Protein AF-A0AAV3YYY8-F1 (afdb_monomer_lite)

Foldseek 3Di:
DVVVVVVVVVVVVVVVVVVVVVVVVVVVVVVVVVVVVVVVVVVVVVVVVVVVVVVVVVVVVVVVVPDDQPCVNVPPDDDDDDDDDDDDDDDDDDDDDPPPPPPDDPVVVVVVVVVVVVVVVLVVVLVVLLVVLVVQLVVLVVQLVVLVVVLVVLVVVLVVCVVVVHDPVVSVVSVVSNVVSVVSNVVSVVSNVVSVVVNVVSVPPDDD

Radius of gyration: 37.76 Å; chains: 1; bounding box: 117×21×102 Å

Secondary structure (DSSP, 8-state):
-HHHHHHHHHHHHHHHHHHHHHHHHHHHHHHHHHHHHHHHHHHHHHHHHHHHHHHHHHHHHHHHHTSPPPTTTTT------------------------------HHHHHHHHHHHHHHHHHHHHHHHHHHHHHHHHHHHHHHHHHHHHHHHHHHHHHHHHHHTT--HHHHHHHHHHHHHHHHHHHHHHHHHHHHHHHHHHHHH----

Organism: NCBI:txid259542

InterPro domains:
  IPR027640 Kinesin-like protein [PTHR47969] (1-205)
  IPR056532 KIF21A/B, second helical domain [PF23203] (103-206)

Sequence (208 aa):
MKQVKEEMDKNKQGEARRNREMAQLRKEQLKRENVIKALERQTVQKDAVLKRKQEEVEALRKKHMSKPMSAKAAGRVGKYDRPVTIPIAPVSSGGPRKRRKSEFSPKIAKQKWDSIEKNISSQITKKQTITMLERDMNVWLKQREKCTKELQKYERREKEAMNSNQPIEAIQRLRATVADLALKVEHAQENINECQSNIMQVEESKVG

Structure (mmCIF, N/CA/C/O backbone):
data_AF-A0AAV3YYY8-F1
#
_entry.id   AF-A0AAV3YYY8-F1
#
loop_
_atom_site.group_PDB
_atom_site.id
_atom_site.type_symbol
_atom_site.label_atom_id
_atom_site.label_alt_id
_atom_site.label_comp_id
_atom_site.label_asym_id
_atom_site.label_entity_id
_atom_site.label_seq_id
_atom_site.pdbx_PDB_ins_code
_atom_site.Cartn_x
_atom_site.Cartn_y
_atom_site.Cartn_z
_atom_site.occupancy
_atom_site.B_iso_or_equiv
_atom_site.auth_seq_id
_atom_site.auth_comp_id
_atom_site.auth_asym_id
_atom_site.auth_atom_id
_atom_site.pdbx_PDB_model_num
ATOM 1 N N . MET A 1 1 ? -50.957 -13.726 21.161 1.00 56.91 1 MET A N 1
ATOM 2 C CA . MET A 1 1 ? -51.147 -12.933 19.919 1.00 56.91 1 MET A CA 1
ATOM 3 C C . MET A 1 1 ? -50.161 -11.766 19.784 1.00 56.91 1 MET A C 1
ATOM 5 O O . MET A 1 1 ? -49.517 -11.690 18.749 1.00 56.91 1 MET A O 1
ATOM 9 N N . LYS A 1 2 ? -49.985 -10.880 20.785 1.00 67.44 2 LYS A N 1
ATOM 10 C CA . LYS A 1 2 ? -49.034 -9.741 20.696 1.00 67.44 2 LYS A CA 1
ATOM 11 C C . LYS A 1 2 ? -47.556 -10.156 20.569 1.00 67.44 2 LYS A C 1
ATOM 13 O O . LYS A 1 2 ? -46.877 -9.639 19.696 1.00 67.44 2 LYS A O 1
ATOM 18 N N . GLN A 1 3 ? -47.107 -11.147 21.342 1.00 67.81 3 GLN A N 1
ATOM 19 C CA . GLN A 1 3 ? -45.720 -11.646 21.292 1.00 67.81 3 GLN A CA 1
ATOM 20 C C . GLN A 1 3 ? -45.341 -12.263 19.936 1.00 67.81 3 GLN A C 1
ATOM 22 O O . GLN A 1 3 ? -44.258 -12.015 19.431 1.00 67.81 3 GLN A O 1
ATOM 27 N N . VAL A 1 4 ? -46.259 -12.997 19.296 1.00 75.44 4 VAL A N 1
ATOM 28 C CA . VAL A 1 4 ? -46.034 -13.580 17.958 1.00 75.44 4 VAL A CA 1
ATOM 29 C C . VAL A 1 4 ? -45.877 -12.487 16.898 1.00 75.44 4 VAL A C 1
ATOM 31 O O . VAL A 1 4 ? -45.065 -12.612 15.989 1.00 75.44 4 VAL A O 1
ATOM 34 N N . LYS A 1 5 ? -46.633 -11.391 17.025 1.00 77.56 5 LYS A N 1
ATOM 35 C CA . LYS A 1 5 ? -46.551 -10.253 16.10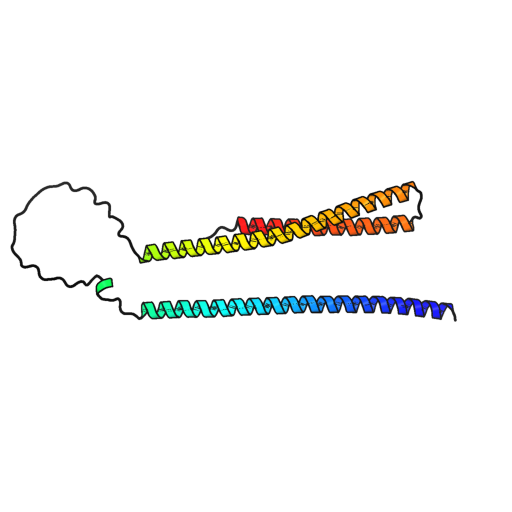3 1.00 77.56 5 LYS A CA 1
ATOM 36 C C . LYS A 1 5 ? -45.238 -9.481 16.270 1.00 77.56 5 LYS A C 1
ATOM 38 O O . LYS A 1 5 ? -44.620 -9.119 15.278 1.00 77.56 5 LYS A O 1
ATOM 43 N N . GLU A 1 6 ? -44.789 -9.312 17.509 1.00 78.56 6 GLU A N 1
ATOM 44 C CA . GLU A 1 6 ? -43.525 -8.650 17.843 1.00 78.56 6 GLU A CA 1
ATOM 45 C C . GLU A 1 6 ? -42.298 -9.471 17.404 1.00 78.56 6 GLU A C 1
ATOM 47 O O . GLU A 1 6 ? -41.368 -8.923 16.815 1.00 78.56 6 GLU A O 1
ATOM 52 N N . GLU A 1 7 ? -42.330 -10.795 17.585 1.00 77.06 7 GLU A N 1
ATOM 53 C CA . GLU A 1 7 ? -41.337 -11.733 17.038 1.00 77.06 7 GLU A CA 1
ATOM 54 C C . GLU A 1 7 ? -41.278 -11.663 15.503 1.00 77.06 7 GLU A C 1
ATOM 56 O O . GLU A 1 7 ? -40.196 -11.569 14.919 1.00 77.06 7 GLU A O 1
ATOM 61 N N . MET A 1 8 ? -42.436 -11.635 14.835 1.00 78.06 8 MET A N 1
ATOM 62 C CA . MET A 1 8 ? -42.517 -11.557 13.374 1.00 78.06 8 MET A CA 1
ATOM 63 C C . MET A 1 8 ? -41.952 -10.235 12.830 1.00 78.06 8 MET A C 1
ATOM 65 O O . MET A 1 8 ? -41.210 -10.243 11.848 1.00 78.06 8 MET A O 1
ATOM 69 N N . ASP A 1 9 ? -42.241 -9.106 13.483 1.00 79.94 9 ASP A N 1
ATOM 70 C CA . ASP A 1 9 ? -41.717 -7.790 13.095 1.00 79.94 9 ASP A CA 1
ATOM 71 C C . ASP A 1 9 ? -40.200 -7.679 13.326 1.00 79.94 9 ASP A C 1
ATOM 73 O O . ASP A 1 9 ? -39.479 -7.103 12.501 1.00 79.94 9 ASP A O 1
ATOM 77 N N . LYS A 1 10 ? -39.685 -8.296 14.396 1.00 82.69 10 LYS A N 1
ATOM 78 C CA . LYS A 1 10 ? -38.246 -8.367 14.691 1.00 82.69 10 LYS A CA 1
ATOM 79 C C . LYS A 1 10 ? -37.506 -9.228 13.664 1.00 82.69 10 LYS A C 1
ATOM 81 O O . LYS A 1 10 ? -36.445 -8.830 13.175 1.00 82.69 10 LYS A O 1
ATOM 86 N N . ASN A 1 11 ? -38.099 -10.353 13.261 1.00 80.81 11 ASN A N 1
ATOM 87 C CA . ASN A 1 11 ? -37.549 -11.209 12.212 1.00 80.81 11 ASN A CA 1
ATOM 88 C C . ASN A 1 11 ? -37.567 -10.500 10.845 1.00 80.81 11 ASN A C 1
ATOM 90 O O . ASN A 1 11 ? -36.564 -10.492 10.131 1.00 80.81 11 ASN A O 1
ATOM 94 N N . LYS A 1 12 ? -38.655 -9.782 10.534 1.00 88.62 12 LYS A N 1
ATOM 95 C CA . LYS A 1 12 ? -38.798 -8.970 9.316 1.00 88.62 12 LYS A CA 1
ATOM 96 C C . LYS A 1 12 ? -37.780 -7.825 9.244 1.00 88.62 12 LYS A C 1
ATOM 98 O O . LYS A 1 12 ? -37.226 -7.559 8.178 1.00 88.62 12 LYS A O 1
ATOM 103 N N . GLN A 1 13 ? -37.481 -7.160 10.364 1.00 81.94 13 GLN A N 1
ATOM 104 C CA . GLN A 1 13 ? -36.391 -6.177 10.431 1.00 81.94 13 GLN A CA 1
ATOM 105 C C . GLN A 1 13 ? -35.012 -6.819 10.226 1.00 81.94 13 GLN A C 1
ATOM 107 O O . GLN A 1 13 ? -34.169 -6.239 9.534 1.00 81.94 13 GLN A O 1
ATOM 112 N N . GLY A 1 14 ? -34.783 -8.010 10.787 1.00 84.25 14 GLY A N 1
ATOM 113 C CA . GLY A 1 14 ? -33.552 -8.777 10.589 1.00 84.25 14 GLY A CA 1
ATOM 114 C C . GLY A 1 14 ? -33.327 -9.154 9.124 1.00 84.25 14 GLY A C 1
ATOM 115 O O . GLY A 1 14 ? -32.252 -8.903 8.576 1.00 84.25 14 GLY A O 1
ATOM 116 N N . GLU A 1 15 ? -34.356 -9.674 8.456 1.00 82.44 15 GLU A N 1
ATOM 117 C CA . GLU A 1 15 ? -34.323 -9.982 7.022 1.00 82.44 15 GLU A CA 1
ATOM 118 C C . GLU A 1 15 ? -34.117 -8.733 6.163 1.00 82.44 15 GLU A C 1
ATOM 120 O O . GLU A 1 15 ? -33.285 -8.737 5.256 1.00 82.44 15 GLU A O 1
ATOM 125 N N . ALA A 1 16 ? -34.794 -7.625 6.479 1.00 83.56 16 ALA A N 1
ATOM 126 C CA . ALA A 1 16 ? -34.602 -6.364 5.767 1.00 83.56 16 ALA A CA 1
ATOM 127 C C . ALA A 1 16 ? -33.161 -5.841 5.890 1.00 83.56 16 ALA A C 1
ATOM 129 O O . ALA A 1 16 ? -32.617 -5.291 4.930 1.00 83.56 16 ALA A O 1
ATOM 130 N N . ARG A 1 17 ? -32.517 -6.025 7.050 1.00 85.06 17 ARG A N 1
ATOM 131 C CA . ARG A 1 17 ? -31.114 -5.645 7.262 1.00 85.06 17 ARG A CA 1
ATOM 132 C C . ARG A 1 17 ? -30.166 -6.511 6.430 1.00 85.06 17 ARG A C 1
ATOM 134 O O . ARG A 1 17 ? -29.336 -5.952 5.716 1.00 85.06 17 ARG A O 1
ATOM 141 N N . ARG A 1 18 ? -30.356 -7.836 6.439 1.00 86.50 18 ARG A N 1
ATOM 142 C CA . ARG A 1 18 ? -29.584 -8.778 5.603 1.00 86.50 18 ARG A CA 1
ATOM 143 C C . ARG A 1 18 ? -29.758 -8.492 4.108 1.00 86.50 18 ARG A C 1
ATOM 145 O O . ARG A 1 18 ? -28.782 -8.490 3.366 1.00 86.50 18 ARG A O 1
ATOM 152 N N . ASN A 1 19 ? -30.973 -8.165 3.663 1.00 88.06 19 ASN A N 1
ATOM 153 C CA . ASN A 1 19 ? -31.228 -7.804 2.265 1.00 88.06 19 ASN A CA 1
ATOM 154 C C . ASN A 1 19 ? -30.524 -6.506 1.846 1.00 88.06 19 ASN A C 1
ATOM 156 O O . ASN A 1 19 ? -30.028 -6.415 0.722 1.00 88.06 19 ASN A O 1
ATOM 160 N N . ARG A 1 20 ? -30.442 -5.504 2.731 1.00 90.44 20 ARG A N 1
ATOM 161 C CA . ARG A 1 20 ? -29.690 -4.267 2.452 1.00 90.44 20 ARG A CA 1
ATOM 162 C C . ARG A 1 20 ? -28.192 -4.526 2.337 1.00 90.44 20 ARG A C 1
ATOM 164 O O . ARG A 1 20 ? -27.561 -3.989 1.432 1.00 90.44 20 ARG A O 1
ATOM 171 N N . GLU A 1 21 ? -27.647 -5.356 3.217 1.00 89.94 21 GLU A N 1
ATOM 172 C CA . GLU A 1 21 ? -26.240 -5.758 3.188 1.00 89.94 21 GLU A CA 1
ATOM 173 C C . GLU A 1 21 ? -25.908 -6.533 1.905 1.00 89.94 21 GLU A C 1
ATOM 175 O O . GLU A 1 21 ? -24.997 -6.154 1.172 1.00 89.94 21 GLU A O 1
ATOM 180 N N . MET A 1 22 ? -26.738 -7.513 1.535 1.00 81.94 22 MET A N 1
ATOM 181 C CA . MET A 1 22 ? -26.622 -8.238 0.262 1.00 81.94 22 MET A CA 1
ATOM 182 C C . MET A 1 22 ? -26.682 -7.311 -0.958 1.00 81.94 22 MET A C 1
ATOM 184 O O . MET A 1 22 ? -25.935 -7.494 -1.921 1.00 81.94 22 MET A O 1
ATOM 188 N N . ALA A 1 23 ? -27.548 -6.295 -0.939 1.00 87.88 23 ALA A N 1
ATOM 189 C CA . ALA A 1 23 ? -27.629 -5.318 -2.021 1.00 87.88 23 ALA A CA 1
ATOM 190 C C . ALA A 1 23 ? -26.377 -4.425 -2.100 1.00 87.88 23 ALA A C 1
ATOM 192 O O . ALA A 1 23 ? -25.912 -4.119 -3.200 1.00 87.88 23 ALA A O 1
ATOM 193 N N . GLN A 1 24 ? -25.808 -4.025 -0.957 1.00 89.62 24 GLN A N 1
ATOM 194 C CA . GLN A 1 24 ? -24.556 -3.265 -0.912 1.00 89.62 24 GLN A CA 1
ATOM 195 C C . GLN A 1 24 ? -23.381 -4.090 -1.436 1.00 89.62 24 GLN A C 1
ATOM 197 O O . GLN A 1 24 ? -22.663 -3.608 -2.313 1.00 89.62 24 GLN A O 1
ATOM 202 N N . LEU A 1 25 ? -23.245 -5.339 -0.982 1.00 88.94 25 LEU A N 1
ATOM 203 C CA . LEU A 1 25 ? -22.199 -6.255 -1.437 1.00 88.94 25 LEU A CA 1
ATOM 204 C C . LEU A 1 25 ? -22.281 -6.497 -2.949 1.00 88.94 25 LEU A C 1
ATOM 206 O O . LEU A 1 25 ? -21.277 -6.366 -3.643 1.00 88.94 25 LEU A O 1
ATOM 210 N N . ARG A 1 26 ? -23.480 -6.733 -3.498 1.00 89.75 26 ARG A N 1
ATOM 211 C CA . ARG A 1 26 ? -23.681 -6.860 -4.956 1.00 89.75 26 ARG A CA 1
ATOM 212 C C . ARG A 1 26 ? -23.310 -5.587 -5.717 1.00 89.75 26 ARG A C 1
ATOM 214 O O . ARG A 1 26 ? -22.706 -5.655 -6.785 1.00 89.75 26 ARG A O 1
ATOM 221 N N . LYS A 1 27 ? -23.649 -4.410 -5.181 1.00 93.19 27 LYS A N 1
ATOM 222 C CA . LYS A 1 27 ? -23.288 -3.123 -5.796 1.00 93.19 27 LYS A CA 1
ATOM 223 C C . LYS A 1 27 ? -21.776 -2.901 -5.787 1.00 93.19 27 LYS A C 1
ATOM 225 O O . LYS A 1 27 ? -21.233 -2.361 -6.748 1.00 93.19 27 LYS A O 1
ATOM 230 N N . GLU A 1 28 ? -21.098 -3.289 -4.713 1.00 90.75 28 GLU A N 1
ATOM 231 C CA . GLU A 1 28 ? -19.644 -3.207 -4.618 1.00 90.75 28 GLU A CA 1
ATOM 232 C C . GLU A 1 28 ? -18.960 -4.210 -5.551 1.00 90.75 28 GLU A C 1
ATOM 234 O O . GLU A 1 28 ? -18.034 -3.835 -6.269 1.00 90.75 28 GLU A O 1
ATOM 239 N N . GLN A 1 29 ? -19.476 -5.436 -5.636 1.00 88.81 29 GLN A N 1
ATOM 240 C CA . GLN A 1 29 ? -19.026 -6.445 -6.590 1.00 88.81 29 GLN A CA 1
ATOM 241 C C . GLN A 1 29 ? -19.122 -5.937 -8.036 1.00 88.81 29 GLN A C 1
ATOM 243 O O . GLN A 1 29 ? -18.131 -5.976 -8.759 1.00 88.81 29 GLN A O 1
ATOM 248 N N . LEU A 1 30 ? -20.258 -5.353 -8.431 1.00 90.50 30 LEU A N 1
ATOM 249 C CA . LEU A 1 30 ? -20.433 -4.738 -9.754 1.00 90.50 30 LEU A CA 1
ATOM 250 C C . LEU A 1 30 ? -19.412 -3.626 -10.030 1.00 90.50 30 LEU A C 1
ATOM 252 O O . LEU A 1 30 ? -18.908 -3.501 -11.146 1.00 90.50 30 LEU A O 1
ATOM 256 N N . LYS A 1 31 ? -19.081 -2.802 -9.026 1.00 91.06 31 LYS A N 1
ATOM 257 C CA . LYS A 1 31 ? -18.035 -1.778 -9.173 1.00 91.06 31 LYS A CA 1
ATOM 258 C C . LYS A 1 31 ? -16.667 -2.416 -9.407 1.00 91.06 31 LYS A C 1
ATOM 260 O O . LYS A 1 31 ? -15.965 -1.979 -10.314 1.00 91.06 31 LYS A O 1
ATOM 265 N N . ARG A 1 32 ? -16.312 -3.443 -8.629 1.00 87.69 32 ARG A N 1
ATOM 266 C CA . ARG A 1 32 ? -15.048 -4.182 -8.780 1.00 87.69 32 ARG A CA 1
ATOM 267 C C . ARG A 1 32 ? -14.955 -4.828 -10.165 1.00 87.69 32 ARG A C 1
ATOM 269 O O . ARG A 1 32 ? -13.967 -4.619 -10.858 1.00 87.69 32 ARG A O 1
ATOM 276 N N . GLU A 1 33 ? -16.011 -5.499 -10.621 1.00 87.75 33 GLU A N 1
ATOM 277 C CA . GLU A 1 33 ? -16.079 -6.090 -11.966 1.00 87.75 33 GLU A CA 1
ATOM 278 C C . GLU A 1 33 ? -15.937 -5.047 -13.081 1.00 87.75 33 GLU A C 1
ATOM 280 O O . GLU A 1 33 ? -15.238 -5.277 -14.067 1.00 87.75 33 GLU A O 1
ATOM 285 N N . ASN A 1 34 ? -16.565 -3.877 -12.938 1.00 89.62 34 ASN A N 1
ATOM 286 C CA . ASN A 1 34 ? -16.434 -2.802 -13.921 1.00 89.62 34 ASN A CA 1
ATOM 287 C C . ASN A 1 34 ? -15.011 -2.237 -13.985 1.00 89.62 34 ASN A C 1
ATOM 289 O O . ASN A 1 34 ? -14.537 -1.925 -15.080 1.00 89.62 34 ASN A O 1
ATOM 293 N N . VAL A 1 35 ? -14.328 -2.124 -12.841 1.00 91.00 35 VAL A N 1
ATOM 294 C CA . VAL A 1 35 ? -12.915 -1.723 -12.784 1.00 91.00 35 VAL A CA 1
ATOM 295 C C . VAL A 1 35 ? -12.038 -2.771 -13.466 1.00 91.00 35 VAL A C 1
ATOM 297 O O . VAL A 1 35 ? -11.236 -2.402 -14.319 1.00 91.00 35 VAL A O 1
ATOM 300 N N . ILE A 1 36 ? -12.243 -4.061 -13.179 1.00 91.75 36 ILE A N 1
ATOM 301 C CA . ILE A 1 36 ? -11.515 -5.163 -13.831 1.00 91.75 36 ILE A CA 1
ATOM 302 C C . ILE A 1 36 ? -11.690 -5.092 -15.350 1.00 91.75 36 ILE A C 1
ATOM 304 O O . ILE A 1 36 ? -10.705 -4.978 -16.074 1.00 91.75 36 ILE A O 1
ATOM 308 N N . LYS A 1 37 ? -12.931 -5.012 -15.843 1.00 90.12 37 LYS A N 1
ATOM 309 C CA . LYS A 1 37 ? -13.208 -4.886 -17.284 1.00 90.12 37 LYS A CA 1
ATOM 310 C C . LYS A 1 37 ? -12.579 -3.639 -17.907 1.00 90.12 37 LYS A C 1
ATOM 312 O O . LYS A 1 37 ? -12.199 -3.650 -19.076 1.00 90.12 37 LYS A O 1
ATOM 317 N N . ALA A 1 38 ? -12.507 -2.526 -17.176 1.00 89.00 38 ALA A N 1
ATOM 318 C CA . ALA A 1 38 ? -11.844 -1.319 -17.661 1.00 89.00 38 ALA A CA 1
ATOM 319 C C . ALA A 1 38 ? -10.322 -1.507 -17.766 1.00 89.00 38 ALA A C 1
ATOM 321 O O . ALA A 1 38 ? -9.737 -1.099 -18.770 1.00 89.00 38 ALA A O 1
ATOM 322 N N . LEU A 1 39 ? -9.705 -2.157 -16.776 1.00 92.00 39 LEU A N 1
ATOM 323 C CA . LEU A 1 39 ? -8.282 -2.495 -16.785 1.00 92.00 39 LEU A CA 1
ATOM 324 C C . LEU A 1 39 ? -7.947 -3.483 -17.909 1.00 92.00 39 LEU A C 1
ATOM 326 O O . LEU A 1 39 ? -7.011 -3.233 -18.660 1.00 92.00 39 LEU A O 1
ATOM 330 N N . GLU A 1 40 ? -8.752 -4.528 -18.104 1.00 88.38 40 GLU A N 1
ATOM 331 C CA . GLU A 1 40 ? -8.609 -5.490 -19.208 1.00 88.38 40 GLU A CA 1
ATOM 332 C C . GLU A 1 40 ? -8.725 -4.819 -20.583 1.00 88.38 40 GLU A C 1
ATOM 334 O O . GLU A 1 40 ? -7.940 -5.078 -21.493 1.00 88.38 40 GLU A O 1
ATOM 339 N N . ARG A 1 41 ? -9.671 -3.887 -20.758 1.00 89.25 41 ARG A N 1
ATOM 340 C CA . ARG A 1 41 ? -9.738 -3.094 -21.998 1.00 89.25 41 ARG A CA 1
ATOM 341 C C . ARG A 1 41 ? -8.477 -2.261 -22.205 1.00 89.25 41 ARG A C 1
ATOM 343 O O . ARG A 1 41 ? -8.010 -2.136 -23.336 1.00 89.25 41 ARG A O 1
ATOM 350 N N . GLN A 1 42 ? -7.919 -1.700 -21.134 1.00 86.38 42 GLN A N 1
ATOM 351 C CA . GLN A 1 42 ? -6.690 -0.918 -21.213 1.00 86.38 42 GLN A CA 1
ATOM 352 C C . GLN A 1 42 ? -5.473 -1.790 -21.562 1.00 86.38 42 GLN A C 1
ATOM 354 O O . GLN A 1 42 ? -4.631 -1.344 -22.342 1.00 86.38 42 GLN A O 1
ATOM 359 N N . THR A 1 43 ? -5.364 -3.010 -21.027 1.00 91.69 43 THR A N 1
ATOM 360 C CA . THR A 1 43 ? -4.273 -3.936 -21.379 1.00 91.69 43 THR A CA 1
ATOM 361 C C . THR A 1 43 ? -4.367 -4.351 -22.842 1.00 91.69 43 THR A C 1
ATOM 363 O O . THR A 1 43 ? -3.407 -4.153 -23.581 1.00 91.69 43 THR A O 1
ATOM 366 N N . VAL A 1 44 ? -5.551 -4.759 -23.309 1.00 92.56 44 VAL A N 1
ATOM 367 C CA . VAL A 1 44 ? -5.789 -5.089 -24.726 1.00 92.56 44 VAL A CA 1
ATOM 368 C C . VAL A 1 44 ? -5.451 -3.908 -25.642 1.00 92.56 44 VAL A C 1
ATOM 370 O O . VAL A 1 44 ? -4.844 -4.085 -26.699 1.00 92.56 44 VAL A O 1
ATOM 373 N N . GLN A 1 45 ? -5.799 -2.682 -25.244 1.00 88.31 45 GLN A N 1
ATOM 374 C CA . GLN A 1 45 ? -5.456 -1.484 -26.009 1.00 88.31 45 GLN A CA 1
ATOM 375 C C . GLN A 1 45 ? -3.940 -1.246 -26.066 1.00 88.31 45 GLN A C 1
ATOM 377 O O . GLN A 1 45 ? -3.416 -0.934 -27.138 1.00 88.31 45 GLN A O 1
ATOM 382 N N . LYS A 1 46 ? -3.230 -1.393 -24.939 1.00 91.31 46 LYS A N 1
ATOM 383 C CA . LYS A 1 46 ? -1.764 -1.270 -24.882 1.00 91.31 46 LYS A CA 1
ATOM 384 C C . LYS A 1 46 ? -1.090 -2.320 -25.767 1.00 91.31 46 LYS A C 1
ATOM 386 O O . LYS A 1 46 ? -0.219 -1.957 -26.557 1.00 91.31 46 LYS A O 1
ATOM 391 N N . ASP A 1 47 ? -1.547 -3.566 -25.716 1.00 89.38 47 ASP A N 1
ATOM 392 C CA . ASP A 1 47 ? -1.015 -4.660 -26.534 1.00 89.38 47 ASP A CA 1
ATOM 393 C C . ASP A 1 47 ? -1.265 -4.429 -28.027 1.00 89.38 47 ASP A C 1
ATOM 395 O O . ASP A 1 47 ? -0.373 -4.630 -28.852 1.00 89.38 47 ASP A O 1
ATOM 399 N N . ALA A 1 48 ? -2.443 -3.917 -28.396 1.00 91.12 48 ALA A N 1
ATOM 400 C CA . ALA A 1 48 ? -2.748 -3.560 -29.779 1.00 91.12 48 ALA A CA 1
ATOM 401 C C . ALA A 1 48 ? -1.833 -2.441 -30.308 1.00 91.12 48 ALA A C 1
ATOM 403 O O . ALA A 1 48 ? -1.361 -2.505 -31.446 1.00 91.12 48 ALA A O 1
ATOM 404 N N . VAL A 1 49 ? -1.558 -1.418 -29.492 1.00 94.00 49 VAL A N 1
ATOM 405 C CA . VAL A 1 49 ? -0.616 -0.344 -29.849 1.00 94.00 49 VAL A CA 1
ATOM 406 C C . VAL A 1 49 ? 0.801 -0.894 -29.984 1.00 94.00 49 VAL A C 1
ATOM 408 O O . VAL A 1 49 ? 1.481 -0.581 -30.963 1.00 94.00 49 VAL A O 1
ATOM 411 N N . LEU A 1 50 ? 1.234 -1.736 -29.045 1.00 93.56 50 LEU A N 1
ATOM 412 C CA . LEU A 1 50 ? 2.550 -2.365 -29.080 1.00 93.56 50 LEU A CA 1
ATOM 413 C C . LEU A 1 50 ? 2.725 -3.220 -30.341 1.00 93.56 50 LEU A C 1
ATOM 415 O O . LEU A 1 50 ? 3.737 -3.082 -31.026 1.00 93.56 50 LEU A O 1
ATOM 419 N N . LYS A 1 51 ? 1.716 -4.021 -30.702 1.00 93.69 51 LYS A N 1
ATOM 420 C CA . LYS A 1 51 ? 1.714 -4.841 -31.918 1.00 93.69 51 LYS A CA 1
ATOM 421 C C . LYS A 1 51 ? 1.825 -3.993 -33.186 1.00 93.69 51 LYS A C 1
AT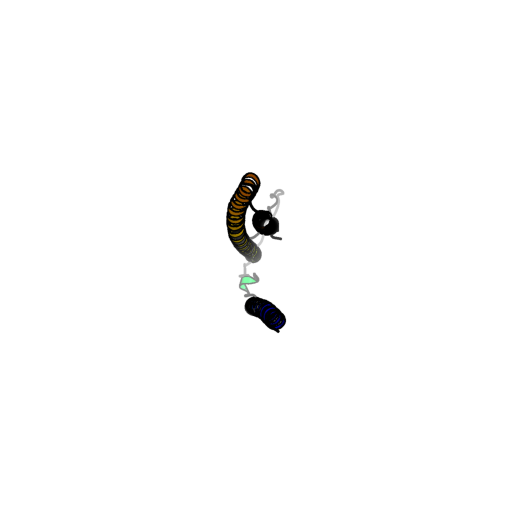OM 423 O O . LYS A 1 51 ? 2.699 -4.245 -34.007 1.00 93.69 51 LYS A O 1
ATOM 428 N N . ARG A 1 52 ? 1.025 -2.925 -33.317 1.00 92.31 52 ARG A N 1
ATOM 429 C CA . ARG A 1 52 ? 1.140 -1.985 -34.453 1.00 92.31 52 ARG A CA 1
ATOM 430 C C . ARG A 1 52 ? 2.531 -1.358 -34.538 1.00 92.31 52 ARG A C 1
ATOM 432 O O . ARG A 1 52 ? 3.074 -1.202 -35.627 1.00 92.31 52 ARG A O 1
ATOM 439 N N . LYS A 1 53 ? 3.120 -1.001 -33.394 1.00 92.75 53 LYS A N 1
ATOM 440 C CA . LYS A 1 53 ? 4.477 -0.443 -33.344 1.00 92.75 53 LYS A CA 1
ATOM 441 C C . LYS A 1 53 ? 5.535 -1.470 -33.740 1.00 92.75 53 LYS A C 1
ATOM 443 O O . LYS A 1 53 ? 6.478 -1.115 -34.442 1.00 92.75 53 LYS A O 1
ATOM 448 N N . GLN A 1 54 ? 5.371 -2.730 -33.350 1.00 89.31 54 GLN A N 1
ATOM 449 C CA . GLN A 1 54 ? 6.241 -3.823 -33.786 1.00 89.31 54 GLN A CA 1
ATOM 450 C C . GLN A 1 54 ? 6.145 -4.046 -35.302 1.00 89.31 54 GLN A C 1
ATOM 452 O O . GLN A 1 54 ? 7.181 -4.107 -35.961 1.00 89.31 54 GLN A O 1
ATOM 457 N N . GLU A 1 55 ? 4.934 -4.066 -35.863 1.00 91.00 55 GLU A N 1
ATOM 458 C CA . GLU A 1 55 ? 4.700 -4.185 -37.310 1.00 91.00 55 GLU A CA 1
ATOM 459 C C . GLU A 1 55 ? 5.330 -3.016 -38.092 1.00 91.00 55 GLU A C 1
ATOM 461 O O . GLU A 1 55 ? 5.985 -3.227 -39.113 1.00 91.00 55 GLU A O 1
ATOM 466 N N . GLU A 1 56 ? 5.206 -1.780 -37.593 1.00 90.38 56 GLU A N 1
ATOM 467 C CA . GLU A 1 56 ? 5.830 -0.589 -38.187 1.00 90.38 56 GLU A CA 1
ATOM 468 C C . GLU A 1 56 ? 7.366 -0.701 -38.197 1.00 90.38 56 GLU A C 1
ATOM 470 O O . GLU A 1 56 ? 8.016 -0.462 -39.221 1.00 90.38 56 GLU A O 1
ATOM 475 N N . VAL A 1 57 ? 7.958 -1.126 -37.075 1.00 91.31 57 VAL A N 1
ATOM 476 C CA . VAL A 1 57 ? 9.406 -1.355 -36.962 1.00 91.31 57 VAL A CA 1
ATOM 477 C C . VAL A 1 57 ? 9.868 -2.452 -37.922 1.00 91.31 57 VAL A C 1
ATOM 479 O O . VAL A 1 57 ? 10.893 -2.295 -38.592 1.00 91.31 57 VAL A O 1
ATOM 482 N N . GLU A 1 58 ? 9.126 -3.552 -38.026 1.00 89.06 58 GLU A N 1
ATOM 483 C CA . GLU A 1 58 ? 9.449 -4.653 -38.931 1.00 89.06 58 GLU A CA 1
ATOM 484 C C . GLU A 1 58 ? 9.349 -4.230 -40.404 1.00 89.06 58 GLU A C 1
ATOM 486 O O . GLU A 1 58 ? 10.264 -4.501 -41.189 1.00 89.06 58 GLU A O 1
ATOM 491 N N . ALA A 1 59 ? 8.314 -3.470 -40.772 1.00 89.12 59 ALA A N 1
ATOM 492 C CA . ALA A 1 59 ? 8.152 -2.910 -42.111 1.00 89.12 59 ALA A CA 1
ATOM 493 C C . ALA A 1 59 ? 9.322 -1.987 -42.493 1.00 89.12 59 ALA A C 1
ATOM 495 O O . ALA A 1 59 ? 9.869 -2.089 -43.598 1.00 89.12 59 ALA A O 1
ATOM 496 N N . LEU A 1 60 ? 9.769 -1.127 -41.571 1.00 85.81 60 LEU A N 1
ATOM 497 C CA . LEU A 1 60 ? 10.951 -0.283 -41.771 1.00 85.81 60 LEU A CA 1
ATOM 498 C C . LEU A 1 60 ? 12.224 -1.118 -41.948 1.00 85.81 60 LEU A C 1
ATOM 500 O O . LEU A 1 60 ? 13.053 -0.813 -42.811 1.00 85.81 60 LEU A O 1
ATOM 504 N N . ARG A 1 61 ? 12.370 -2.200 -41.177 1.00 85.69 61 ARG A N 1
ATOM 505 C CA . ARG A 1 61 ? 13.510 -3.119 -41.275 1.00 85.69 61 ARG A CA 1
ATOM 506 C C . ARG A 1 61 ? 13.527 -3.845 -42.622 1.00 85.69 61 ARG A C 1
ATOM 508 O O . ARG A 1 61 ? 14.575 -3.887 -43.267 1.00 85.69 61 ARG A O 1
ATOM 515 N N . LYS A 1 62 ? 12.370 -4.319 -43.096 1.00 84.44 62 LYS A N 1
ATOM 516 C CA . LYS A 1 62 ? 12.196 -4.934 -44.423 1.00 84.44 62 LYS A CA 1
ATOM 517 C C . LYS A 1 62 ? 12.525 -3.945 -45.545 1.00 84.44 62 LYS A C 1
ATOM 519 O O . LYS A 1 62 ? 13.315 -4.275 -46.424 1.00 84.44 62 LYS A O 1
ATOM 524 N N . LYS A 1 63 ? 12.026 -2.704 -45.460 1.00 78.44 63 LYS A N 1
ATOM 525 C CA . LYS A 1 63 ? 12.324 -1.615 -46.414 1.00 78.44 63 LYS A CA 1
ATOM 526 C C . LYS A 1 63 ? 13.805 -1.220 -46.435 1.00 78.44 63 LYS A C 1
ATOM 528 O O . LYS A 1 63 ? 14.312 -0.785 -47.466 1.00 78.44 63 LYS A O 1
ATOM 533 N N . HIS A 1 64 ? 14.508 -1.336 -45.308 1.00 73.75 64 HIS A N 1
ATOM 534 C CA . HIS A 1 64 ? 15.948 -1.083 -45.242 1.00 73.75 64 HIS A CA 1
ATOM 535 C C . HIS A 1 64 ? 16.767 -2.240 -45.836 1.00 73.75 64 HIS A C 1
ATOM 537 O O . HIS A 1 64 ? 17.793 -1.992 -46.462 1.00 73.75 64 HIS A O 1
ATOM 543 N N . MET A 1 65 ? 16.327 -3.490 -45.660 1.00 69.88 65 MET A N 1
ATOM 544 C CA . MET A 1 65 ? 17.000 -4.676 -46.213 1.00 69.88 65 MET A CA 1
ATOM 545 C C . MET A 1 65 ? 16.765 -4.860 -47.715 1.00 69.88 65 MET A C 1
ATOM 547 O O . MET A 1 65 ? 17.631 -5.387 -48.403 1.00 69.88 65 MET A O 1
ATOM 551 N N . SER A 1 66 ? 15.630 -4.392 -48.240 1.00 61.41 66 SER A N 1
ATOM 552 C CA . SER A 1 66 ? 15.306 -4.464 -49.669 1.00 61.41 66 SER A CA 1
ATOM 553 C C . SER A 1 66 ? 15.939 -3.352 -50.514 1.00 61.41 66 SER A C 1
ATOM 555 O O . SER A 1 66 ? 15.776 -3.347 -51.732 1.00 61.41 66 SER A O 1
ATOM 557 N N . LYS A 1 67 ? 16.642 -2.387 -49.904 1.00 65.44 67 LYS A N 1
ATOM 558 C CA . LYS A 1 67 ? 17.431 -1.402 -50.653 1.00 65.44 67 LYS A CA 1
ATOM 559 C C . LYS A 1 67 ? 18.771 -2.042 -51.030 1.00 65.44 67 LYS A C 1
ATOM 561 O O . LYS A 1 67 ? 19.532 -2.364 -50.114 1.00 65.44 67 LYS A O 1
ATOM 566 N N . PRO A 1 68 ? 19.112 -2.197 -52.325 1.00 57.03 68 PRO A N 1
ATOM 567 C CA . PRO A 1 68 ? 20.471 -2.565 -52.695 1.00 57.03 68 PRO A CA 1
ATOM 568 C C . PRO A 1 68 ? 21.416 -1.517 -52.102 1.00 57.03 68 PRO A C 1
ATOM 570 O O . PRO A 1 68 ? 21.219 -0.310 -52.265 1.00 57.03 68 PRO A O 1
ATOM 573 N N . MET A 1 69 ? 22.393 -1.983 -51.327 1.00 55.78 69 MET A N 1
ATOM 574 C CA . MET A 1 69 ? 23.387 -1.138 -50.674 1.00 55.78 69 MET A CA 1
ATOM 575 C C . MET A 1 69 ? 24.032 -0.257 -51.754 1.00 55.78 69 MET A C 1
ATOM 577 O O . MET A 1 69 ? 24.617 -0.784 -52.698 1.00 55.78 69 MET A O 1
ATOM 581 N N . SER A 1 70 ? 23.870 1.070 -51.668 1.00 61.09 70 SER A N 1
ATOM 582 C CA . SER A 1 70 ? 24.448 1.990 -52.658 1.00 61.09 70 SER A CA 1
ATOM 583 C C . SER A 1 70 ? 25.940 1.692 -52.822 1.00 61.09 70 SER A C 1
ATOM 585 O O . SER A 1 70 ? 26.634 1.475 -51.826 1.00 61.09 70 SER A O 1
ATOM 587 N N . ALA A 1 71 ? 26.445 1.694 -54.059 1.00 55.94 71 ALA A N 1
ATOM 588 C CA . ALA A 1 71 ? 27.834 1.352 -54.383 1.00 55.94 71 ALA A CA 1
ATOM 589 C C . ALA A 1 71 ? 28.871 2.142 -53.552 1.00 55.94 71 ALA A C 1
ATOM 591 O O . ALA A 1 71 ? 29.937 1.616 -53.232 1.00 55.94 71 ALA A O 1
ATOM 592 N N . LYS A 1 72 ? 28.517 3.359 -53.106 1.00 55.75 72 LYS A N 1
ATOM 593 C CA . LYS A 1 72 ? 29.321 4.179 -52.183 1.00 55.75 72 LYS A CA 1
ATOM 594 C C . LYS A 1 72 ? 29.445 3.586 -50.771 1.00 55.75 72 LYS A C 1
ATOM 596 O O . LYS A 1 72 ? 30.498 3.709 -50.160 1.00 55.75 72 LYS A O 1
ATOM 601 N N . ALA A 1 73 ? 28.406 2.927 -50.258 1.00 56.06 73 ALA A N 1
ATOM 602 C CA . ALA A 1 73 ? 28.403 2.286 -48.938 1.00 56.06 73 ALA A CA 1
ATOM 603 C C . ALA A 1 73 ? 29.043 0.883 -48.946 1.00 56.06 73 ALA A C 1
ATOM 605 O O . ALA A 1 73 ? 29.482 0.407 -47.903 1.00 56.06 73 ALA A O 1
ATOM 606 N N . ALA A 1 74 ? 29.133 0.239 -50.115 1.00 58.72 74 ALA A N 1
ATOM 607 C CA . ALA A 1 74 ? 29.795 -1.055 -50.311 1.00 58.72 74 ALA A CA 1
ATOM 608 C C . ALA A 1 74 ? 31.312 -0.942 -50.584 1.00 58.72 74 ALA A C 1
ATOM 610 O O . ALA A 1 74 ? 31.942 -1.925 -50.971 1.00 58.72 74 ALA A O 1
ATOM 611 N N . GLY A 1 75 ? 31.900 0.254 -50.443 1.00 57.53 75 GLY A N 1
ATOM 612 C CA . GLY A 1 75 ? 33.336 0.481 -50.648 1.00 57.53 75 GLY A CA 1
ATOM 613 C C . GLY A 1 75 ? 33.810 0.341 -52.099 1.00 57.53 75 GLY A C 1
ATOM 614 O O . GLY A 1 75 ? 35.010 0.371 -52.353 1.00 57.53 75 GLY A O 1
ATOM 615 N N . ARG A 1 76 ? 32.895 0.226 -53.071 1.00 58.53 76 ARG A N 1
ATOM 616 C CA . ARG A 1 76 ? 33.226 0.233 -54.501 1.00 58.53 76 ARG A CA 1
ATOM 617 C C . ARG A 1 76 ? 33.240 1.669 -55.013 1.00 58.53 76 ARG A C 1
ATOM 619 O O . ARG A 1 76 ? 32.415 2.065 -55.830 1.00 58.53 76 ARG A O 1
ATOM 626 N N . VAL A 1 77 ? 34.170 2.466 -54.494 1.00 51.75 77 VAL A N 1
ATOM 627 C CA . VAL A 1 77 ? 34.593 3.683 -55.190 1.00 51.75 77 VAL A CA 1
ATOM 628 C C . VAL A 1 77 ? 35.499 3.246 -56.338 1.00 51.75 77 VAL A C 1
ATOM 630 O O . VAL A 1 77 ? 36.401 2.432 -56.141 1.00 51.75 77 VAL A O 1
ATOM 633 N N . GLY A 1 78 ? 35.182 3.700 -57.552 1.00 51.84 78 GLY A N 1
ATOM 634 C CA . GLY A 1 78 ? 35.929 3.367 -58.759 1.00 51.84 78 GLY A CA 1
ATOM 635 C C . GLY A 1 78 ? 37.420 3.602 -58.545 1.00 51.84 78 GLY A C 1
ATOM 636 O O . GLY A 1 78 ? 37.831 4.667 -58.083 1.00 51.84 78 GLY A O 1
ATOM 637 N N . LYS A 1 79 ? 38.220 2.579 -58.845 1.00 44.25 79 LYS A N 1
ATOM 638 C CA . LYS A 1 79 ? 39.662 2.725 -58.999 1.00 44.25 79 LYS A CA 1
ATOM 639 C C . LYS A 1 79 ? 39.856 3.651 -60.198 1.00 44.25 79 LYS A C 1
ATOM 641 O O . LYS A 1 79 ? 39.641 3.219 -61.322 1.00 44.25 79 LYS A O 1
ATOM 646 N N . TYR A 1 80 ? 40.170 4.917 -59.952 1.00 42.59 80 TYR A N 1
ATOM 647 C CA . TYR A 1 80 ? 40.748 5.752 -60.995 1.00 42.59 80 TYR A CA 1
ATOM 648 C C . TYR A 1 80 ? 42.136 5.195 -61.306 1.00 42.59 80 TYR A C 1
ATOM 650 O O . TYR A 1 80 ? 42.936 4.955 -60.397 1.00 42.59 80 TYR A O 1
ATOM 658 N N . ASP A 1 81 ? 42.352 4.933 -62.589 1.00 42.47 81 ASP A N 1
ATOM 659 C CA . ASP A 1 81 ? 43.586 4.442 -63.179 1.00 42.47 81 ASP A CA 1
ATOM 660 C C . ASP A 1 81 ? 44.806 5.229 -62.693 1.00 42.47 81 ASP A C 1
ATOM 662 O O . ASP A 1 81 ? 44.845 6.460 -62.720 1.00 42.47 81 ASP A O 1
ATOM 666 N N . ARG A 1 82 ? 45.830 4.498 -62.253 1.00 44.03 82 ARG A N 1
ATOM 667 C CA . ARG A 1 82 ? 47.164 5.033 -61.981 1.00 44.03 82 ARG A CA 1
ATOM 668 C C . ARG A 1 82 ? 48.080 4.522 -63.094 1.00 44.03 82 ARG A C 1
ATOM 670 O O . ARG A 1 82 ? 48.188 3.302 -63.221 1.00 44.03 82 ARG A O 1
ATOM 677 N N . PRO A 1 83 ? 48.750 5.380 -63.882 1.00 39.84 83 PRO A N 1
ATOM 678 C CA . PRO A 1 83 ? 49.761 4.899 -64.805 1.00 39.84 83 PRO A CA 1
ATOM 679 C C . PRO A 1 83 ? 51.030 4.486 -64.046 1.00 39.84 83 PRO A C 1
ATOM 681 O O . PRO A 1 83 ? 51.410 5.062 -63.022 1.00 39.84 83 PRO A O 1
ATOM 684 N N . VAL A 1 84 ? 51.625 3.418 -64.565 1.00 48.56 84 VAL A N 1
ATOM 685 C CA . VAL A 1 84 ? 52.798 2.680 -64.094 1.00 48.56 84 VAL A CA 1
ATOM 686 C C . VAL A 1 84 ? 54.086 3.411 -64.476 1.00 48.56 84 VAL A C 1
ATOM 688 O O . VAL A 1 84 ? 54.287 3.667 -65.656 1.00 48.56 84 VAL A O 1
ATOM 691 N N . THR A 1 85 ? 54.995 3.618 -63.517 1.00 40.03 85 THR A N 1
ATOM 692 C CA . THR A 1 85 ? 56.459 3.551 -63.714 1.00 40.03 85 THR A CA 1
ATOM 693 C C . THR A 1 85 ? 57.113 3.003 -62.427 1.00 40.03 85 THR A C 1
ATOM 695 O O . THR A 1 85 ? 56.693 3.322 -61.316 1.00 40.03 85 THR A O 1
ATOM 698 N N . ILE A 1 86 ? 58.069 2.082 -62.583 1.00 42.91 86 ILE A N 1
ATOM 699 C CA . ILE A 1 86 ? 58.672 1.171 -61.576 1.00 42.91 86 ILE A CA 1
ATOM 700 C C . ILE A 1 86 ? 60.189 1.515 -61.441 1.00 42.91 86 ILE A C 1
ATOM 702 O O . ILE A 1 86 ? 60.662 2.247 -62.309 1.00 42.91 86 ILE A O 1
ATOM 706 N N . PRO A 1 87 ? 61.043 0.846 -60.622 1.00 58.94 87 PRO A N 1
ATOM 707 C CA . PRO A 1 87 ? 61.162 0.601 -59.160 1.00 58.94 87 PRO A CA 1
ATOM 708 C C . PRO A 1 87 ? 62.460 1.220 -58.551 1.00 58.94 87 PRO A C 1
ATOM 710 O O . PRO A 1 87 ? 63.267 1.758 -59.289 1.00 58.94 87 PRO A O 1
ATOM 713 N N . ILE A 1 88 ? 62.717 1.043 -57.239 1.00 35.94 88 ILE A N 1
ATOM 714 C CA . ILE A 1 88 ? 63.997 0.555 -56.643 1.00 35.94 88 ILE A CA 1
ATOM 715 C C . ILE A 1 88 ? 63.712 0.146 -55.173 1.00 35.94 88 ILE A C 1
ATOM 717 O O . ILE A 1 88 ? 63.123 0.905 -54.409 1.00 35.94 88 ILE A O 1
ATOM 721 N N . ALA A 1 89 ? 64.097 -1.075 -54.791 1.00 41.12 89 ALA A N 1
ATOM 722 C CA . ALA A 1 89 ? 64.168 -1.601 -53.411 1.00 41.12 89 ALA A CA 1
ATOM 723 C C . ALA A 1 89 ? 65.665 -1.642 -52.977 1.00 41.12 89 ALA A C 1
ATOM 725 O O . ALA A 1 89 ? 66.483 -1.416 -53.869 1.00 41.12 89 ALA A O 1
ATOM 726 N N . PRO A 1 90 ? 66.105 -1.998 -51.736 1.00 55.56 90 PRO A N 1
ATOM 727 C CA . PRO A 1 90 ? 65.395 -2.643 -50.618 1.00 55.56 90 PRO A CA 1
ATOM 728 C C . PRO A 1 90 ? 65.806 -2.145 -49.191 1.00 55.56 90 PRO A C 1
ATOM 730 O O . PRO A 1 90 ? 66.538 -1.179 -49.035 1.00 55.56 90 PRO A O 1
ATOM 733 N N . VAL A 1 91 ? 65.345 -2.882 -48.167 1.00 42.03 91 VAL A N 1
ATOM 734 C CA . VAL A 1 91 ? 65.792 -2.981 -46.751 1.00 42.03 91 VAL A CA 1
ATOM 735 C C . VAL A 1 91 ? 65.428 -1.871 -45.747 1.00 42.03 91 VAL A C 1
ATOM 737 O O . VAL A 1 91 ? 65.915 -0.753 -45.791 1.00 42.03 91 VAL A O 1
ATOM 740 N N . SER A 1 92 ? 64.629 -2.222 -44.735 1.00 37.91 92 SER A N 1
ATOM 741 C CA . SER A 1 92 ? 65.135 -2.418 -43.367 1.00 37.91 92 SER A CA 1
ATOM 742 C C . SER A 1 92 ? 63.997 -2.800 -42.414 1.00 37.91 92 SER A C 1
ATOM 744 O O . SER A 1 92 ? 62.903 -2.236 -42.412 1.00 37.91 92 SER A O 1
ATOM 746 N N . SER A 1 93 ? 64.297 -3.817 -41.620 1.00 50.78 93 SER A N 1
ATOM 747 C CA . SER A 1 93 ? 63.628 -4.265 -40.408 1.00 50.78 93 SER A CA 1
ATOM 748 C C . SER A 1 93 ? 63.268 -3.132 -39.442 1.00 50.78 93 SER A C 1
ATOM 750 O O . SER A 1 93 ? 64.110 -2.298 -39.121 1.00 50.78 93 SER A O 1
ATOM 752 N N . GLY A 1 94 ? 62.060 -3.197 -38.875 1.00 49.41 94 GLY A N 1
ATOM 753 C CA . GLY A 1 94 ? 61.686 -2.434 -37.680 1.00 49.41 94 GLY A CA 1
ATOM 754 C C . GLY A 1 94 ? 60.570 -1.422 -37.920 1.00 49.41 94 GLY A C 1
ATOM 755 O O . GLY A 1 94 ? 60.817 -0.237 -38.102 1.00 49.41 94 GLY A O 1
ATOM 756 N N . GLY A 1 95 ? 59.316 -1.877 -37.870 1.00 43.34 95 GLY A N 1
ATOM 757 C CA . GLY A 1 95 ? 58.144 -0.999 -37.848 1.00 43.34 95 GLY A CA 1
ATOM 758 C C . GLY A 1 95 ? 57.203 -1.415 -36.717 1.00 43.34 95 GLY A C 1
ATOM 759 O O . GLY A 1 95 ? 56.864 -2.598 -36.636 1.00 43.34 95 GLY A O 1
ATOM 760 N N . PRO A 1 96 ? 56.792 -0.495 -35.825 1.00 45.06 96 PRO A N 1
ATOM 761 C CA . PRO A 1 96 ? 56.086 -0.829 -34.594 1.00 45.06 96 PRO A CA 1
ATOM 762 C C . PRO A 1 96 ? 54.768 -1.520 -34.928 1.00 45.06 96 PRO A C 1
ATOM 764 O O . PRO A 1 96 ? 54.096 -1.133 -35.887 1.00 45.06 96 PRO A O 1
ATOM 767 N N . ARG A 1 97 ? 54.383 -2.526 -34.126 1.00 50.47 97 ARG A N 1
ATOM 768 C CA . ARG A 1 97 ? 53.041 -3.129 -34.139 1.00 50.47 97 ARG A CA 1
ATOM 769 C C . ARG A 1 97 ? 52.017 -2.004 -34.294 1.00 50.47 97 ARG A C 1
ATOM 771 O O . ARG A 1 97 ? 51.726 -1.299 -33.327 1.00 50.47 97 ARG A O 1
ATOM 778 N N . LYS A 1 98 ? 51.484 -1.824 -35.511 1.00 53.06 98 LYS A N 1
ATOM 779 C CA . LYS A 1 98 ? 50.346 -0.946 -35.779 1.00 53.06 98 LYS A CA 1
ATOM 780 C C . LYS A 1 98 ? 49.245 -1.456 -34.864 1.00 53.06 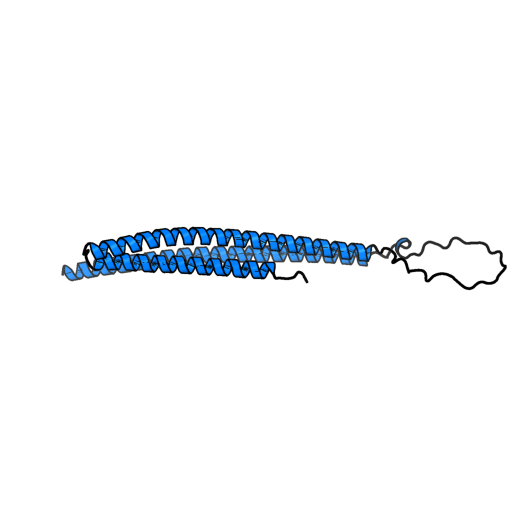98 LYS A C 1
ATOM 782 O O . LYS A 1 98 ? 48.618 -2.472 -35.162 1.00 53.06 98 LYS A O 1
ATOM 787 N N . ARG A 1 99 ? 49.038 -0.778 -33.729 1.00 58.84 99 ARG A N 1
ATOM 788 C CA . ARG A 1 99 ? 47.799 -0.878 -32.960 1.00 58.84 99 ARG A CA 1
ATOM 789 C C . ARG A 1 99 ? 46.715 -0.666 -34.003 1.00 58.84 99 ARG A C 1
ATOM 791 O O . ARG A 1 99 ? 46.627 0.428 -34.558 1.00 58.84 99 ARG A O 1
ATOM 798 N N . ARG A 1 100 ? 45.991 -1.730 -34.363 1.00 59.75 100 ARG A N 1
ATOM 799 C CA . ARG A 1 100 ? 44.854 -1.628 -35.274 1.00 59.75 100 ARG A CA 1
ATOM 800 C C . ARG A 1 100 ? 43.922 -0.611 -34.626 1.00 59.75 100 ARG A C 1
ATOM 802 O O . ARG A 1 100 ? 43.305 -0.908 -33.607 1.00 59.75 100 ARG A O 1
ATOM 809 N N . LYS A 1 101 ? 43.922 0.621 -35.143 1.00 61.25 101 LYS A N 1
ATOM 810 C CA . LYS A 1 101 ? 42.948 1.647 -34.782 1.00 61.25 101 LYS A CA 1
ATOM 811 C C . LYS A 1 101 ? 41.612 0.995 -35.107 1.00 61.25 101 LYS A C 1
ATOM 813 O O . LYS A 1 101 ? 41.360 0.701 -36.268 1.00 61.25 101 LYS A O 1
ATOM 818 N N . SER A 1 102 ? 40.838 0.659 -34.079 1.00 66.81 102 SER A N 1
ATOM 819 C CA . SER A 1 102 ? 39.469 0.186 -34.255 1.00 66.81 102 SER A CA 1
ATOM 820 C C . SER A 1 102 ? 38.746 1.246 -35.076 1.00 66.81 102 SER A C 1
ATOM 822 O O . SER A 1 102 ? 38.477 2.331 -34.563 1.00 66.81 102 SER A O 1
ATOM 824 N N . GLU A 1 103 ? 38.498 0.972 -36.354 1.00 76.31 103 GLU A N 1
ATOM 825 C CA . GLU A 1 103 ? 37.765 1.886 -37.220 1.00 76.31 103 GLU A CA 1
ATOM 826 C C . GLU A 1 103 ? 36.359 2.088 -36.651 1.00 76.31 103 GLU A C 1
ATOM 828 O O . GLU A 1 103 ? 35.713 1.154 -36.166 1.00 76.31 103 GLU A O 1
ATOM 833 N N . PHE A 1 104 ? 35.901 3.339 -36.646 1.00 84.50 104 PHE A N 1
ATOM 834 C CA . PHE A 1 104 ? 34.569 3.678 -36.174 1.00 84.50 104 PHE A CA 1
ATOM 835 C C . PHE A 1 104 ? 33.528 2.984 -37.057 1.00 84.50 104 PHE A C 1
ATOM 837 O O . PHE A 1 104 ? 33.474 3.211 -38.263 1.00 84.50 104 PHE A O 1
ATOM 844 N N . SER A 1 105 ? 32.686 2.148 -36.448 1.00 89.75 105 SER A N 1
ATOM 845 C CA . SER A 1 105 ? 31.572 1.496 -37.132 1.00 89.75 105 SER A CA 1
ATOM 846 C C . SER A 1 105 ? 30.263 2.195 -36.762 1.00 89.75 105 SER A C 1
ATOM 848 O O . SER A 1 105 ? 29.804 2.048 -35.624 1.00 89.75 105 SER A O 1
ATOM 850 N N . PRO A 1 106 ? 29.607 2.899 -37.707 1.00 90.25 106 PRO A N 1
ATOM 851 C CA . PRO A 1 106 ? 28.309 3.530 -37.470 1.00 90.25 106 PRO A CA 1
ATOM 852 C C . PRO A 1 106 ? 27.238 2.543 -36.984 1.00 90.25 106 PRO A C 1
ATOM 854 O O . PRO A 1 106 ? 26.374 2.905 -36.192 1.00 90.25 106 PRO A O 1
ATOM 857 N N . LYS A 1 107 ? 27.312 1.274 -37.415 1.00 89.38 107 LYS A N 1
ATOM 858 C CA . LYS A 1 107 ? 26.393 0.212 -36.974 1.00 89.38 107 LYS A CA 1
ATOM 859 C C . LYS A 1 107 ? 26.578 -0.122 -35.493 1.00 89.38 107 LYS A C 1
ATOM 861 O O . LYS A 1 107 ? 25.594 -0.203 -34.767 1.00 89.38 107 LYS A O 1
ATOM 866 N N . ILE A 1 108 ? 27.827 -0.276 -35.046 1.00 89.81 108 ILE A N 1
ATOM 867 C CA . ILE A 1 108 ? 28.144 -0.547 -33.634 1.00 89.81 108 ILE A CA 1
ATOM 868 C C . ILE A 1 108 ? 27.793 0.673 -32.776 1.00 89.81 108 ILE A C 1
ATOM 870 O O . ILE A 1 108 ? 27.245 0.520 -31.689 1.00 89.81 108 ILE A O 1
ATOM 874 N N . ALA A 1 109 ? 28.067 1.885 -33.269 1.00 92.75 109 ALA A N 1
ATOM 875 C CA . ALA A 1 109 ? 27.698 3.122 -32.586 1.00 92.75 109 ALA A CA 1
ATOM 876 C C . ALA A 1 109 ? 26.177 3.232 -32.396 1.00 92.75 109 ALA A C 1
ATOM 878 O O . ALA A 1 109 ? 25.726 3.486 -31.281 1.00 92.75 109 ALA A O 1
ATOM 879 N N . LYS A 1 110 ? 25.387 2.950 -33.442 1.00 93.44 110 LYS A N 1
ATOM 880 C CA . LYS A 1 110 ? 23.923 2.905 -33.347 1.00 93.44 110 LYS A CA 1
ATOM 881 C C . LYS A 1 110 ? 23.443 1.843 -32.357 1.00 93.44 110 LYS A C 1
ATOM 883 O O . LYS A 1 110 ? 22.619 2.147 -31.513 1.00 93.44 110 LYS A O 1
ATOM 888 N N . GLN A 1 111 ? 23.987 0.627 -32.402 1.00 93.69 111 GLN A N 1
ATOM 889 C CA . GLN A 1 111 ? 23.608 -0.425 -31.454 1.00 93.69 111 GLN A CA 1
ATOM 890 C C . GLN A 1 111 ? 23.879 -0.016 -29.998 1.00 93.69 111 GLN A C 1
ATOM 892 O O . GLN A 1 111 ? 23.046 -0.255 -29.130 1.00 93.69 111 GLN A O 1
ATOM 897 N N . LYS A 1 112 ? 25.024 0.625 -29.728 1.00 95.19 112 LYS A N 1
ATOM 898 C CA . LYS A 1 112 ? 25.332 1.168 -28.398 1.00 95.19 112 LYS A CA 1
ATOM 899 C C . LYS A 1 112 ? 24.336 2.252 -27.985 1.00 95.19 112 LYS A C 1
ATOM 901 O O . LYS A 1 112 ? 23.908 2.250 -26.837 1.00 95.19 112 LYS A O 1
ATOM 906 N N . TRP A 1 113 ? 23.965 3.142 -28.906 1.00 96.56 113 TRP A N 1
ATOM 907 C CA . TRP A 1 113 ? 22.944 4.161 -28.663 1.00 96.56 113 TRP A CA 1
ATOM 908 C C . TRP A 1 113 ? 21.587 3.537 -28.328 1.00 96.56 113 TRP A C 1
ATOM 910 O O . TRP A 1 113 ? 21.021 3.861 -27.291 1.00 96.56 113 TRP A O 1
ATOM 920 N N . ASP A 1 114 ? 21.127 2.573 -29.128 1.00 92.94 114 ASP A N 1
ATOM 921 C CA . ASP A 1 114 ? 19.867 1.861 -28.897 1.00 92.94 114 ASP A CA 1
ATOM 922 C C . ASP A 1 114 ? 19.871 1.151 -27.524 1.00 92.94 114 ASP A C 1
ATOM 924 O O . ASP A 1 114 ? 18.862 1.135 -26.820 1.00 92.94 114 ASP A O 1
ATOM 928 N N . SER A 1 115 ? 21.007 0.576 -27.102 1.00 93.88 115 SER A N 1
ATOM 929 C CA . SER A 1 115 ? 21.153 -0.014 -25.761 1.00 93.88 115 SER A CA 1
ATOM 930 C C . SER A 1 115 ? 21.074 1.031 -24.644 1.00 93.88 115 SER A C 1
ATOM 932 O O . SER A 1 115 ? 20.446 0.775 -23.617 1.00 93.88 115 SER A O 1
ATOM 934 N N . ILE A 1 116 ? 21.688 2.203 -24.829 1.00 95.94 116 ILE A N 1
ATOM 935 C CA . ILE A 1 116 ? 21.608 3.313 -23.869 1.00 95.94 116 ILE A CA 1
ATOM 936 C C . ILE A 1 116 ? 20.167 3.819 -23.770 1.00 95.94 116 ILE A C 1
ATOM 938 O O . ILE A 1 116 ? 19.663 3.982 -22.662 1.00 95.94 116 ILE A O 1
ATOM 942 N N . GLU A 1 117 ? 19.490 4.013 -24.900 1.00 94.69 117 GLU A N 1
ATOM 943 C CA . GLU A 1 117 ? 18.096 4.455 -24.953 1.00 94.69 117 GLU A CA 1
ATOM 944 C C . GLU A 1 117 ? 17.176 3.471 -24.220 1.00 94.69 117 GLU A C 1
ATOM 946 O O . GLU A 1 117 ? 16.435 3.873 -23.324 1.00 94.69 117 GLU A O 1
ATOM 951 N N . LYS A 1 118 ? 17.304 2.166 -24.498 1.00 92.56 118 LYS A N 1
ATOM 952 C CA . LYS A 1 118 ? 16.566 1.118 -23.772 1.00 92.56 118 LYS A CA 1
ATOM 953 C C . LYS A 1 118 ? 16.841 1.139 -22.272 1.00 92.56 118 LYS A C 1
ATOM 955 O O . LYS A 1 118 ? 15.903 1.016 -21.484 1.00 92.56 118 LYS A O 1
ATOM 960 N N . ASN A 1 119 ? 18.102 1.304 -21.869 1.00 94.06 119 ASN A N 1
ATOM 961 C CA . ASN A 1 119 ? 18.464 1.386 -20.457 1.00 94.06 119 ASN A CA 1
ATOM 962 C C . ASN A 1 119 ? 17.819 2.614 -19.793 1.00 94.06 119 ASN A C 1
ATOM 964 O O . ASN A 1 119 ? 17.216 2.486 -18.732 1.00 94.06 119 ASN A O 1
ATOM 968 N N . ILE A 1 120 ? 17.860 3.784 -20.437 1.00 93.81 120 ILE A N 1
ATOM 969 C CA . ILE A 1 120 ? 17.206 5.003 -19.940 1.00 93.81 120 ILE A CA 1
ATOM 970 C C . ILE A 1 120 ? 15.693 4.790 -19.804 1.00 93.81 120 ILE A C 1
ATOM 972 O O . ILE A 1 120 ? 15.135 5.071 -18.744 1.00 93.81 120 ILE A O 1
ATOM 976 N N . SER A 1 121 ? 15.020 4.249 -20.824 1.00 91.81 121 SER A N 1
ATOM 977 C CA . SER A 1 121 ? 13.578 3.969 -20.763 1.00 91.81 121 SER A CA 1
ATOM 978 C C . SER A 1 121 ? 13.219 2.978 -19.651 1.00 91.81 121 SER A C 1
ATOM 980 O O . SER A 1 121 ? 12.229 3.174 -18.940 1.00 91.81 121 SER A O 1
ATOM 982 N N . SER A 1 122 ? 14.038 1.940 -19.455 1.00 89.94 122 SER A N 1
ATOM 983 C CA . SER A 1 122 ? 13.871 0.982 -18.357 1.00 89.94 122 SER A CA 1
ATOM 984 C C . SER A 1 122 ? 13.995 1.670 -16.995 1.00 89.94 122 SER A C 1
ATOM 986 O O . SER A 1 122 ? 13.130 1.500 -16.137 1.00 89.94 122 SER A O 1
ATOM 988 N N . GLN A 1 123 ? 15.011 2.520 -16.815 1.00 93.00 123 GLN A N 1
ATOM 989 C CA . GLN A 1 123 ? 15.217 3.290 -15.584 1.00 93.00 123 GLN A CA 1
ATOM 990 C C . GLN A 1 123 ? 14.057 4.249 -15.291 1.00 93.00 123 GLN A C 1
ATOM 992 O O . GLN A 1 123 ? 13.620 4.350 -14.147 1.00 93.00 123 GLN A O 1
ATOM 997 N N . ILE A 1 124 ? 13.520 4.924 -16.312 1.00 94.19 124 ILE A N 1
ATOM 998 C CA . ILE A 1 124 ? 12.340 5.789 -16.163 1.00 94.19 124 ILE A CA 1
ATOM 999 C C . ILE A 1 124 ? 11.144 4.974 -15.669 1.00 94.19 124 ILE A C 1
ATOM 1001 O O . ILE A 1 124 ? 10.490 5.379 -14.711 1.00 94.19 124 ILE A O 1
ATOM 1005 N N . THR A 1 125 ? 10.893 3.815 -16.280 1.00 91.00 125 THR A N 1
ATOM 1006 C CA . THR A 1 125 ? 9.767 2.945 -15.911 1.00 91.00 125 THR A CA 1
ATOM 1007 C C . THR A 1 125 ? 9.895 2.465 -14.466 1.00 91.00 125 THR A C 1
ATOM 1009 O O . THR A 1 125 ? 8.946 2.587 -13.699 1.00 91.00 125 THR A O 1
ATOM 1012 N N . LYS A 1 126 ? 11.085 2.002 -14.053 1.00 91.50 126 LYS A N 1
ATOM 1013 C CA . LYS A 1 126 ? 11.346 1.601 -12.660 1.00 91.50 126 LYS A CA 1
ATOM 1014 C C . LYS A 1 126 ? 11.065 2.731 -11.679 1.00 91.50 126 LYS A C 1
ATOM 1016 O O . LYS A 1 126 ? 10.330 2.529 -10.720 1.00 91.50 126 LYS A O 1
ATOM 1021 N N . LYS A 1 127 ? 11.595 3.929 -11.949 1.00 94.94 127 LYS A N 1
ATOM 1022 C CA . LYS A 1 127 ? 11.360 5.108 -11.106 1.00 94.94 127 LYS A CA 1
ATOM 1023 C C . LYS A 1 127 ? 9.877 5.450 -11.015 1.00 94.94 127 LYS A C 1
ATOM 1025 O O . LYS A 1 127 ? 9.388 5.699 -9.923 1.00 94.94 127 LYS A O 1
ATOM 1030 N N . GLN A 1 128 ? 9.151 5.418 -12.133 1.00 94.44 128 GLN A N 1
ATOM 1031 C CA . GLN A 1 128 ? 7.705 5.656 -12.140 1.00 94.44 128 GLN A CA 1
ATOM 1032 C C . GLN A 1 128 ? 6.951 4.643 -11.269 1.00 94.44 128 GLN A C 1
ATOM 1034 O O . GLN A 1 128 ? 6.092 5.051 -10.486 1.00 94.44 128 GLN A O 1
ATOM 1039 N N . THR A 1 129 ? 7.294 3.354 -11.363 1.00 94.00 129 THR A N 1
ATOM 1040 C CA . THR A 1 129 ? 6.704 2.295 -10.532 1.00 94.00 129 THR A CA 1
ATOM 1041 C C . THR A 1 129 ? 7.021 2.493 -9.050 1.00 94.00 129 THR A C 1
ATOM 1043 O O . THR A 1 129 ? 6.105 2.444 -8.235 1.00 94.00 129 THR A O 1
ATOM 1046 N N . ILE A 1 130 ? 8.278 2.783 -8.695 1.00 95.19 130 ILE A N 1
ATOM 1047 C CA . ILE A 1 130 ? 8.676 3.050 -7.303 1.00 95.19 130 ILE A CA 1
ATOM 1048 C C . ILE A 1 130 ? 7.892 4.243 -6.753 1.00 95.19 130 ILE A C 1
ATOM 1050 O O . ILE A 1 130 ? 7.247 4.117 -5.720 1.00 95.19 130 ILE A O 1
ATOM 1054 N N . THR A 1 131 ? 7.825 5.365 -7.478 1.00 96.06 131 THR A N 1
ATOM 1055 C CA . THR A 1 131 ? 7.066 6.541 -7.020 1.00 96.06 131 THR A CA 1
ATOM 1056 C C . THR A 1 131 ? 5.568 6.252 -6.862 1.00 96.06 131 THR A C 1
ATOM 1058 O O . THR A 1 131 ? 4.895 6.879 -6.045 1.00 96.06 131 THR A O 1
ATOM 1061 N N . MET A 1 132 ? 4.995 5.336 -7.645 1.00 94.06 132 MET A N 1
ATOM 1062 C CA . MET A 1 132 ? 3.613 4.891 -7.444 1.00 94.06 132 MET A CA 1
ATOM 1063 C C . MET A 1 132 ? 3.472 4.108 -6.131 1.00 94.06 132 MET A C 1
ATOM 1065 O O . MET A 1 132 ? 2.652 4.487 -5.298 1.00 94.06 132 MET A O 1
ATOM 1069 N N . LEU A 1 133 ? 4.322 3.101 -5.907 1.00 95.44 133 LEU A N 1
ATOM 1070 C CA . LEU A 1 133 ? 4.326 2.295 -4.680 1.00 95.44 133 LEU A CA 1
ATOM 1071 C C . LEU A 1 133 ? 4.598 3.140 -3.426 1.00 95.44 133 LEU A C 1
ATOM 1073 O O . LEU A 1 133 ? 3.965 2.944 -2.393 1.00 95.44 133 LEU A O 1
ATOM 1077 N N . GLU A 1 134 ? 5.483 4.134 -3.513 1.00 96.69 134 GLU A N 1
ATOM 1078 C CA . GLU A 1 134 ? 5.746 5.086 -2.429 1.00 96.69 134 GLU A CA 1
ATOM 1079 C C . GLU A 1 134 ? 4.501 5.908 -2.074 1.00 96.69 134 GLU A C 1
ATOM 1081 O O . GLU A 1 134 ? 4.244 6.176 -0.898 1.00 96.69 134 GLU A O 1
ATOM 1086 N N . ARG A 1 135 ? 3.705 6.331 -3.066 1.00 96.06 135 ARG A N 1
ATOM 1087 C CA . ARG A 1 135 ? 2.448 7.052 -2.804 1.00 96.06 135 ARG A CA 1
ATOM 1088 C C . ARG A 1 135 ? 1.442 6.160 -2.088 1.00 96.06 135 ARG A C 1
ATOM 1090 O O . ARG A 1 135 ? 0.851 6.615 -1.109 1.00 96.06 135 ARG A O 1
ATOM 1097 N N . ASP A 1 136 ? 1.293 4.917 -2.530 1.00 93.94 136 ASP A N 1
ATOM 1098 C CA . ASP A 1 136 ? 0.388 3.953 -1.899 1.00 93.94 136 ASP A CA 1
ATOM 1099 C C . ASP A 1 136 ? 0.835 3.642 -0.464 1.00 93.94 136 ASP A C 1
ATOM 1101 O O . ASP A 1 136 ? 0.040 3.747 0.473 1.00 93.94 136 ASP A O 1
ATOM 1105 N N . MET A 1 137 ? 2.132 3.403 -0.250 1.00 98.00 137 MET A N 1
ATOM 1106 C CA . MET A 1 137 ? 2.713 3.237 1.085 1.00 98.00 137 MET A CA 1
ATOM 1107 C C . MET A 1 137 ? 2.425 4.445 1.987 1.00 98.00 137 MET A C 1
ATOM 1109 O O . MET A 1 137 ? 2.049 4.281 3.147 1.00 98.00 137 MET A O 1
ATOM 1113 N N . ASN A 1 138 ? 2.538 5.671 1.467 1.00 97.94 138 ASN A N 1
ATOM 1114 C CA . ASN A 1 138 ? 2.217 6.885 2.222 1.00 97.94 138 ASN A CA 1
ATOM 1115 C C . ASN A 1 138 ? 0.736 6.974 2.622 1.00 97.94 138 ASN A C 1
ATOM 1117 O O . ASN A 1 13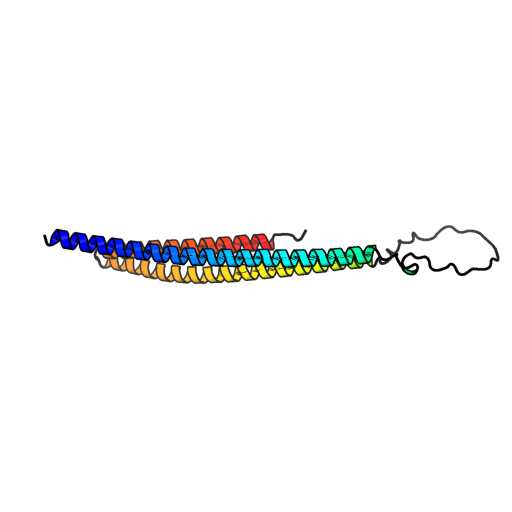8 ? 0.422 7.483 3.703 1.00 97.94 138 ASN A O 1
ATOM 1121 N N . VAL A 1 139 ? -0.186 6.490 1.784 1.00 97.50 139 VAL A N 1
ATOM 1122 C CA . VAL A 1 139 ? -1.612 6.398 2.137 1.00 97.50 139 VAL A CA 1
ATOM 1123 C C . VAL A 1 139 ? -1.802 5.426 3.300 1.00 97.50 139 VAL A C 1
ATOM 1125 O O . VAL A 1 139 ? -2.459 5.776 4.286 1.00 97.50 139 VAL A O 1
ATOM 1128 N N . TRP A 1 140 ? -1.175 4.249 3.237 1.00 97.94 140 TRP A N 1
ATOM 1129 C CA . TRP A 1 140 ? -1.251 3.255 4.307 1.00 97.94 140 TRP A CA 1
ATOM 1130 C C . TRP A 1 140 ? -0.606 3.725 5.609 1.00 97.94 140 TRP A C 1
ATOM 1132 O O . TRP A 1 140 ? -1.188 3.526 6.674 1.00 97.94 140 TRP A O 1
ATOM 1142 N N . LEU A 1 141 ? 0.525 4.433 5.550 1.00 98.31 141 LEU A N 1
ATOM 1143 C CA . LEU A 1 141 ? 1.159 5.040 6.726 1.00 98.31 141 LEU A CA 1
ATOM 1144 C C . LEU A 1 141 ? 0.216 6.014 7.441 1.00 98.31 141 LEU A C 1
ATOM 1146 O O . LEU A 1 141 ? 0.057 5.929 8.661 1.00 98.31 141 LEU A O 1
ATOM 1150 N N . LYS A 1 142 ? -0.467 6.888 6.689 1.00 98.25 142 LYS A N 1
ATOM 1151 C CA . LYS A 1 142 ? -1.469 7.815 7.245 1.00 98.25 142 LYS A CA 1
ATOM 1152 C C . LYS A 1 142 ? -2.667 7.074 7.838 1.00 98.25 142 LYS A C 1
ATOM 1154 O O . LYS A 1 142 ? -3.156 7.442 8.907 1.00 98.25 142 LYS A O 1
ATOM 1159 N N . GLN A 1 143 ? -3.145 6.028 7.163 1.00 97.56 143 GLN A N 1
ATOM 1160 C CA . GLN A 1 143 ? -4.262 5.219 7.649 1.00 97.56 143 GLN A CA 1
ATOM 1161 C C . GLN A 1 143 ? -3.902 4.469 8.938 1.00 97.56 143 GLN A C 1
ATOM 1163 O O . GLN A 1 143 ? -4.698 4.471 9.880 1.00 97.56 143 GLN A O 1
ATOM 1168 N N . ARG A 1 144 ? -2.698 3.888 9.008 1.00 98.38 144 ARG A N 1
ATOM 1169 C CA . ARG A 1 144 ? -2.155 3.240 10.206 1.00 98.38 144 ARG A CA 1
ATOM 1170 C C . ARG A 1 144 ? -2.087 4.233 11.361 1.00 98.38 144 ARG A C 1
ATOM 1172 O O . ARG A 1 144 ? -2.656 3.960 12.408 1.00 98.38 144 ARG A O 1
ATOM 1179 N N . GLU A 1 145 ? -1.492 5.412 11.152 1.00 98.56 145 GLU A N 1
ATOM 1180 C CA . GLU A 1 145 ? -1.401 6.460 12.181 1.00 98.56 145 GLU A CA 1
ATOM 1181 C C . GLU A 1 145 ? -2.784 6.846 12.728 1.00 98.56 145 GLU A C 1
ATOM 1183 O O . GLU A 1 145 ? -2.981 6.920 13.943 1.00 98.56 145 GLU A O 1
ATOM 1188 N N . LYS A 1 146 ? -3.768 7.047 11.843 1.00 98.00 146 LYS A N 1
ATOM 1189 C CA . LYS A 1 146 ? -5.145 7.356 12.241 1.00 98.00 146 LYS A CA 1
ATOM 1190 C C . LYS A 1 146 ? -5.768 6.233 13.076 1.00 98.00 146 LYS A C 1
ATOM 1192 O O . LYS A 1 146 ? -6.366 6.518 14.113 1.00 98.00 146 LYS A O 1
ATOM 1197 N N . CYS A 1 147 ? -5.636 4.979 12.641 1.00 97.62 147 CYS A N 1
ATOM 1198 C CA . CYS A 1 147 ? -6.191 3.832 13.364 1.00 97.62 147 CYS A CA 1
ATOM 1199 C C . CYS A 1 147 ? -5.507 3.642 14.720 1.00 97.62 147 CYS A C 1
ATOM 1201 O O . CYS A 1 147 ? -6.196 3.421 15.707 1.00 97.62 147 CYS A O 1
ATOM 1203 N N . THR A 1 148 ? -4.185 3.816 14.801 1.00 98.50 148 THR A N 1
ATOM 1204 C CA . THR A 1 148 ? -3.428 3.740 16.058 1.00 98.50 148 THR A CA 1
ATOM 1205 C C . THR A 1 148 ? -3.849 4.827 17.049 1.00 98.50 148 THR A C 1
ATOM 1207 O O . THR A 1 148 ? -4.023 4.533 18.229 1.00 98.50 148 THR A O 1
ATOM 1210 N N . LYS A 1 149 ? -4.072 6.070 16.597 1.00 98.69 149 LYS A N 1
ATOM 1211 C CA . LYS A 1 149 ? -4.568 7.150 17.471 1.00 98.69 149 LYS A CA 1
ATOM 1212 C C . LYS A 1 149 ? -5.953 6.838 18.040 1.00 98.69 149 LYS A C 1
ATOM 1214 O O . LYS A 1 149 ? -6.176 7.012 19.238 1.00 98.69 149 LYS A O 1
ATOM 1219 N N . GLU A 1 150 ? -6.878 6.361 17.207 1.00 98.19 150 GLU A N 1
ATOM 1220 C CA . GLU A 1 150 ? -8.203 5.953 17.691 1.00 98.19 150 GLU A CA 1
ATOM 1221 C C . GLU A 1 150 ? -8.117 4.717 18.598 1.00 98.19 150 GLU A C 1
ATOM 1223 O O . GLU A 1 150 ? -8.785 4.689 19.628 1.00 98.19 150 GLU A O 1
ATOM 1228 N N . LEU A 1 151 ? -7.257 3.742 18.287 1.00 98.38 151 LEU A N 1
ATOM 1229 C CA . LEU A 1 151 ? -7.029 2.561 19.123 1.00 98.38 151 LEU A CA 1
ATOM 1230 C C . LEU A 1 151 ? -6.624 2.974 20.542 1.00 98.38 151 LEU A C 1
ATOM 1232 O O . LEU A 1 151 ? -7.317 2.634 21.496 1.00 98.38 151 LEU A O 1
ATOM 1236 N N . GLN A 1 152 ? -5.595 3.816 20.674 1.00 98.44 152 GLN A N 1
ATOM 1237 C CA . GLN A 1 152 ? -5.123 4.320 21.970 1.00 98.44 152 GLN A CA 1
ATOM 1238 C C . GLN A 1 152 ? -6.212 5.072 22.750 1.00 98.44 152 GLN A C 1
ATOM 1240 O O . GLN A 1 152 ? -6.303 4.975 23.977 1.00 98.44 152 GLN A O 1
ATOM 1245 N N . LYS A 1 153 ? -7.055 5.838 22.049 1.00 98.31 153 LYS A N 1
ATOM 1246 C CA . LYS A 1 153 ? -8.189 6.550 22.649 1.00 98.31 153 LYS A CA 1
ATOM 1247 C C . LYS A 1 153 ? -9.236 5.580 23.203 1.00 98.31 153 LYS A C 1
ATOM 1249 O O . LYS A 1 153 ? -9.715 5.789 24.318 1.00 98.31 153 LYS A O 1
ATOM 1254 N N . TYR A 1 154 ? -9.593 4.534 22.458 1.00 98.12 154 TYR A N 1
ATOM 1255 C CA . TYR A 1 154 ? -10.572 3.541 22.908 1.00 98.12 154 TYR A CA 1
ATOM 1256 C C . TYR A 1 154 ? -10.017 2.608 23.986 1.00 98.12 154 TYR A C 1
ATOM 1258 O O . TYR A 1 154 ? -10.747 2.305 24.923 1.00 98.12 154 TYR A O 1
ATOM 1266 N N . GLU A 1 155 ? -8.735 2.247 23.936 1.00 98.00 155 GLU A N 1
ATOM 1267 C CA . GLU A 1 155 ? -8.056 1.515 25.014 1.00 98.00 155 GLU A CA 1
ATOM 1268 C C . GLU A 1 155 ? -8.060 2.312 26.323 1.00 98.00 155 GLU A C 1
ATOM 1270 O O . GLU A 1 155 ? -8.320 1.767 27.396 1.00 98.00 155 GLU A O 1
ATOM 1275 N N . ARG A 1 156 ? -7.803 3.626 26.256 1.00 98.19 156 ARG A N 1
ATOM 1276 C CA . ARG A 1 156 ? -7.888 4.501 27.432 1.00 98.19 156 ARG A CA 1
ATOM 1277 C C . ARG A 1 156 ? -9.311 4.538 27.986 1.00 98.19 156 ARG A C 1
ATOM 1279 O O . ARG A 1 156 ? -9.501 4.351 29.184 1.00 98.19 156 ARG A O 1
ATOM 1286 N N . ARG A 1 157 ? -10.304 4.708 27.110 1.00 96.94 157 ARG A N 1
ATOM 1287 C CA . ARG A 1 157 ? -11.722 4.730 27.491 1.00 96.94 157 ARG A CA 1
ATOM 1288 C C . ARG A 1 157 ? -12.187 3.398 28.085 1.00 96.94 157 ARG A C 1
ATOM 1290 O O . ARG A 1 157 ? -12.995 3.395 29.007 1.00 96.94 157 ARG A O 1
ATOM 1297 N N . GLU A 1 158 ? -11.688 2.275 27.574 1.00 96.38 158 GLU A N 1
ATOM 1298 C CA . GLU A 1 158 ? -11.950 0.945 28.127 1.00 96.38 158 GLU A CA 1
ATOM 1299 C C . GLU A 1 158 ? -11.410 0.830 29.561 1.00 96.38 158 GLU A C 1
ATOM 1301 O O . GLU A 1 158 ? -12.147 0.423 30.460 1.00 96.38 158 GLU A O 1
ATOM 1306 N N . LYS A 1 159 ? -10.163 1.259 29.795 1.00 95.88 159 LYS A N 1
ATOM 1307 C CA . LYS A 1 159 ? -9.545 1.268 31.133 1.00 95.88 159 LYS A CA 1
ATOM 1308 C C . LYS A 1 159 ? -10.303 2.168 32.111 1.00 95.88 159 LYS A C 1
ATOM 1310 O O . LYS A 1 159 ? -10.577 1.763 33.236 1.00 95.88 159 LYS A O 1
ATOM 1315 N N . GLU A 1 160 ? -10.693 3.367 31.684 1.00 96.56 160 GLU A N 1
ATOM 1316 C CA . GLU A 1 160 ? -11.502 4.288 32.495 1.00 96.56 160 GLU A CA 1
ATOM 1317 C C . GLU A 1 160 ? -12.876 3.698 32.842 1.00 96.56 160 GLU A C 1
ATOM 1319 O O . GLU A 1 160 ? -13.338 3.834 33.978 1.00 96.56 160 GLU A O 1
ATOM 1324 N N . ALA A 1 161 ? -13.514 3.004 31.893 1.00 94.88 161 ALA A N 1
ATOM 1325 C CA . ALA A 1 161 ? -14.791 2.331 32.108 1.00 94.88 161 ALA A CA 1
ATOM 1326 C C . ALA A 1 161 ? -14.679 1.176 33.117 1.00 94.88 161 ALA A C 1
ATOM 1328 O O . ALA A 1 161 ? -15.577 1.013 33.943 1.00 94.88 161 ALA A O 1
ATOM 1329 N N . MET A 1 162 ? -13.573 0.423 33.096 1.00 92.75 162 MET A N 1
ATOM 1330 C CA . MET A 1 162 ? -13.280 -0.590 34.119 1.00 92.75 162 MET A CA 1
ATOM 1331 C C . MET A 1 162 ? -13.078 0.033 35.499 1.00 92.75 162 MET A C 1
ATOM 1333 O O . MET A 1 162 ? -13.680 -0.423 36.464 1.00 92.75 162 MET A O 1
ATOM 1337 N N . ASN A 1 163 ? -12.287 1.105 35.589 1.00 95.31 163 ASN A N 1
ATOM 1338 C CA . ASN A 1 163 ? -12.003 1.779 36.860 1.00 95.31 163 ASN A CA 1
ATOM 1339 C C . ASN A 1 163 ? -13.246 2.450 37.464 1.00 95.31 163 ASN A C 1
ATOM 1341 O O . ASN A 1 163 ? -13.362 2.562 38.680 1.00 95.31 163 ASN A O 1
ATOM 1345 N N . SER A 1 164 ? -14.178 2.889 36.615 1.00 94.69 164 SER A N 1
ATOM 1346 C CA . SER A 1 164 ? -15.433 3.533 37.022 1.00 94.69 164 SER A CA 1
ATOM 1347 C C . SER A 1 164 ? -16.590 2.542 37.202 1.00 94.69 164 SER A C 1
ATOM 1349 O O . SER A 1 164 ? -17.740 2.967 37.300 1.00 94.69 164 SER A O 1
ATOM 1351 N N . ASN A 1 165 ? -16.309 1.232 37.202 1.00 90.94 165 ASN A N 1
ATOM 1352 C CA . ASN A 1 165 ? -17.285 0.158 37.405 1.00 90.94 165 ASN A CA 1
ATOM 1353 C C . ASN A 1 165 ? -18.515 0.239 36.471 1.00 90.94 165 ASN A C 1
ATOM 1355 O O . ASN A 1 165 ? -19.649 -0.034 36.868 1.00 90.94 165 ASN A O 1
ATOM 1359 N N . GLN A 1 166 ? -18.291 0.639 35.215 1.00 93.75 166 GLN A N 1
ATOM 1360 C CA . GLN A 1 166 ? -19.339 0.709 34.194 1.00 93.75 166 GLN A CA 1
ATOM 1361 C C . GLN A 1 166 ? -19.942 -0.681 33.909 1.00 93.75 166 GLN A C 1
ATOM 1363 O O . GLN A 1 166 ? -19.279 -1.700 34.122 1.00 93.75 166 GLN A O 1
ATOM 1368 N N . PRO A 1 167 ? -21.173 -0.756 33.362 1.00 96.06 167 PRO A N 1
ATOM 1369 C CA . PRO A 1 167 ? -21.795 -2.027 33.009 1.00 96.06 167 PRO A CA 1
ATOM 1370 C C . PRO A 1 167 ? -20.907 -2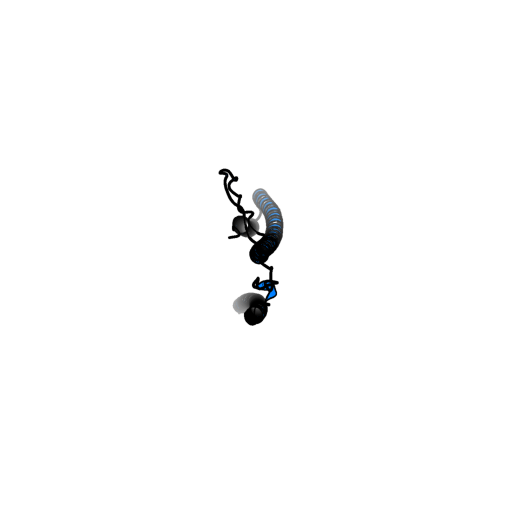.871 32.087 1.00 96.06 167 PRO A C 1
ATOM 1372 O O . PRO A 1 167 ? -20.345 -2.361 31.113 1.00 96.06 167 PRO A O 1
ATOM 1375 N N . ILE A 1 168 ? -20.840 -4.180 32.347 1.00 95.00 168 ILE A N 1
ATOM 1376 C CA . ILE A 1 168 ? -19.996 -5.132 31.600 1.00 95.00 168 ILE A CA 1
ATOM 1377 C C . ILE A 1 168 ? -20.256 -5.049 30.090 1.00 95.00 168 ILE A C 1
ATOM 1379 O O . ILE A 1 168 ? -19.313 -5.051 29.302 1.00 95.00 168 ILE A O 1
ATOM 1383 N N . GLU A 1 169 ? -21.515 -4.896 29.673 1.00 95.56 169 GLU A N 1
ATOM 1384 C CA . GLU A 1 169 ? -21.875 -4.744 28.259 1.00 95.56 169 GLU A CA 1
ATOM 1385 C C . GLU A 1 169 ? -21.236 -3.511 27.605 1.00 95.56 169 GLU A C 1
ATOM 1387 O O . GLU A 1 169 ? -20.845 -3.549 26.438 1.00 95.56 169 GLU A O 1
ATOM 1392 N N . ALA A 1 170 ? -21.115 -2.398 28.337 1.00 94.62 170 ALA A N 1
ATOM 1393 C CA . ALA A 1 170 ? -20.476 -1.190 27.827 1.00 94.62 170 ALA A CA 1
ATOM 1394 C C . ALA A 1 170 ? -18.967 -1.406 27.640 1.00 94.62 170 ALA A C 1
ATOM 1396 O O . ALA A 1 170 ? -18.420 -1.021 26.605 1.00 94.62 170 ALA A O 1
ATOM 1397 N N . ILE A 1 171 ? -18.319 -2.085 28.591 1.00 96.44 171 ILE A N 1
ATOM 1398 C CA . ILE A 1 171 ? -16.900 -2.457 28.511 1.00 96.44 171 ILE A CA 1
ATOM 1399 C C . ILE A 1 171 ? -16.663 -3.428 27.344 1.00 96.44 171 ILE A C 1
ATOM 1401 O O . ILE A 1 171 ? -15.728 -3.246 26.568 1.00 96.44 171 ILE A O 1
ATOM 1405 N N . GLN A 1 172 ? -17.540 -4.417 27.147 1.00 96.56 172 GLN A N 1
ATOM 1406 C CA . GLN A 1 172 ? -17.458 -5.356 26.022 1.00 96.56 172 GLN A CA 1
ATOM 1407 C C . GLN A 1 172 ? -17.609 -4.663 24.661 1.00 96.56 172 GLN A C 1
ATOM 1409 O O . GLN A 1 172 ? -16.877 -4.990 23.728 1.00 96.56 172 GLN A O 1
ATOM 1414 N N . ARG A 1 173 ? -18.498 -3.666 24.539 1.00 96.12 173 ARG A N 1
ATOM 1415 C CA . ARG A 1 173 ? -18.606 -2.855 23.311 1.00 96.12 173 ARG A CA 1
ATOM 1416 C C . ARG A 1 173 ? -17.316 -2.081 23.015 1.00 96.12 173 ARG A C 1
ATOM 1418 O O . ARG A 1 173 ? -16.906 -2.002 21.856 1.00 96.12 173 ARG A O 1
ATOM 1425 N N . LEU A 1 174 ? -16.661 -1.540 24.046 1.00 97.19 174 LEU A N 1
ATOM 1426 C CA . LEU A 1 174 ? -15.369 -0.858 23.903 1.00 97.19 174 LEU A CA 1
ATOM 1427 C C . LEU A 1 174 ? -14.272 -1.840 23.476 1.00 97.19 174 LEU A C 1
ATOM 1429 O O . LEU A 1 174 ? -13.590 -1.570 22.494 1.00 97.19 174 LEU A O 1
ATOM 1433 N N . ARG A 1 175 ? -14.187 -3.013 24.115 1.00 97.00 175 ARG A N 1
ATOM 1434 C CA . ARG A 1 175 ? -13.261 -4.097 23.736 1.00 97.00 175 ARG A CA 1
ATOM 1435 C C . ARG A 1 175 ? -13.413 -4.535 22.287 1.00 97.00 175 ARG A C 1
ATOM 1437 O O . ARG A 1 175 ? -12.421 -4.666 21.582 1.00 97.00 175 ARG A O 1
ATOM 1444 N N . ALA A 1 176 ? -14.648 -4.732 21.827 1.00 97.75 176 ALA A N 1
ATOM 1445 C CA . ALA A 1 176 ? -14.908 -5.094 20.436 1.00 97.75 176 ALA A CA 1
ATOM 1446 C C . ALA A 1 176 ? -14.411 -4.008 19.465 1.00 97.75 176 ALA A C 1
ATOM 1448 O O . ALA A 1 176 ? -13.843 -4.318 18.422 1.00 97.75 176 ALA A O 1
ATOM 1449 N N . THR A 1 177 ? -14.569 -2.733 19.835 1.00 97.75 177 THR A N 1
ATOM 1450 C CA . THR A 1 177 ? -14.061 -1.600 19.043 1.00 97.75 177 THR A CA 1
ATOM 1451 C C . THR A 1 177 ? -12.530 -1.554 19.036 1.00 97.75 177 THR A C 1
ATOM 1453 O O . THR A 1 177 ? -11.934 -1.324 17.988 1.00 97.75 177 THR A O 1
ATOM 1456 N N . VAL A 1 178 ? -11.888 -1.801 20.183 1.00 98.38 178 VAL A N 1
ATOM 1457 C CA . VAL A 1 178 ? -10.424 -1.913 20.301 1.00 98.38 178 VAL A CA 1
ATOM 1458 C C . VAL A 1 178 ? -9.903 -3.040 19.406 1.00 98.38 178 VAL A C 1
ATOM 1460 O O . VAL A 1 178 ? -8.982 -2.815 18.626 1.00 98.38 178 VAL A O 1
ATOM 1463 N N . ALA A 1 179 ? -10.533 -4.216 19.438 1.00 97.88 179 ALA A N 1
ATOM 1464 C CA . ALA A 1 179 ? -10.154 -5.352 18.599 1.00 97.88 179 ALA A CA 1
ATOM 1465 C C . ALA A 1 179 ? -10.287 -5.046 17.092 1.00 97.88 179 ALA A C 1
ATOM 1467 O O . ALA A 1 179 ? -9.365 -5.320 16.328 1.00 97.88 179 ALA A O 1
ATOM 1468 N N . ASP A 1 180 ? -11.388 -4.420 16.662 1.00 97.56 180 ASP A N 1
ATOM 1469 C CA . ASP A 1 180 ? -11.579 -3.996 15.264 1.00 97.56 180 ASP A CA 1
ATOM 1470 C C . ASP A 1 180 ? -10.528 -2.962 14.815 1.00 97.56 180 ASP A C 1
ATOM 1472 O O . ASP A 1 180 ? -9.990 -3.036 13.708 1.00 97.56 180 ASP A O 1
ATOM 1476 N N . LEU A 1 181 ? -10.187 -2.003 15.680 1.00 98.06 181 LEU A N 1
ATOM 1477 C CA . LEU A 1 181 ? -9.136 -1.023 15.399 1.00 98.06 181 LEU A CA 1
ATOM 1478 C C . LEU A 1 181 ? -7.745 -1.666 15.335 1.00 98.06 181 LEU A C 1
ATOM 1480 O O . LEU A 1 181 ? -6.953 -1.276 14.478 1.00 98.06 181 LEU A O 1
ATOM 1484 N N . ALA A 1 182 ? -7.459 -2.657 16.183 1.00 97.94 182 ALA A N 1
ATOM 1485 C CA . ALA A 1 182 ? -6.207 -3.408 16.148 1.00 97.94 182 ALA A CA 1
ATOM 1486 C C . ALA A 1 182 ? -6.044 -4.159 14.816 1.00 97.94 182 ALA A C 1
ATOM 1488 O O . ALA A 1 182 ? -5.012 -4.012 14.163 1.00 97.94 182 ALA A O 1
ATOM 1489 N N . LEU A 1 183 ? -7.097 -4.840 14.346 1.00 98.06 183 LEU A N 1
ATOM 1490 C CA . LEU A 1 183 ? -7.103 -5.497 13.031 1.00 98.06 183 LEU A CA 1
ATOM 1491 C C . LEU A 1 183 ? -6.872 -4.503 11.883 1.00 98.06 183 LEU A C 1
ATOM 1493 O O . LEU A 1 183 ? -6.150 -4.791 10.933 1.00 98.06 183 LEU A O 1
ATOM 1497 N N . LYS A 1 184 ? -7.442 -3.295 11.965 1.00 97.81 184 LYS A N 1
ATOM 1498 C CA . LYS A 1 184 ? -7.200 -2.241 10.962 1.00 97.81 184 LYS A CA 1
ATOM 1499 C C . LYS A 1 184 ? -5.756 -1.741 10.959 1.00 97.81 184 LYS A C 1
ATOM 1501 O O . LYS A 1 184 ? -5.248 -1.391 9.893 1.00 97.81 184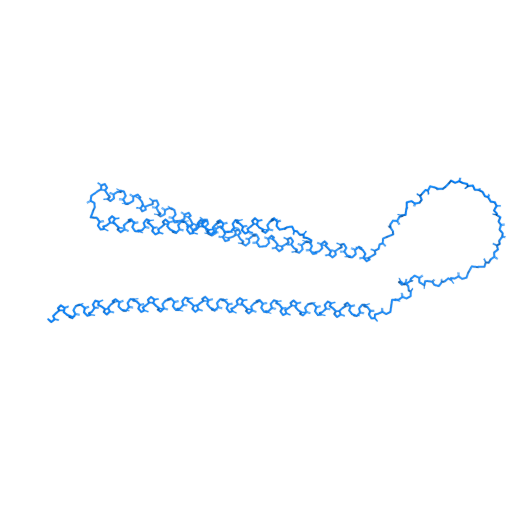 LYS A O 1
ATOM 1506 N N . VAL A 1 185 ? -5.112 -1.672 12.125 1.00 98.19 185 VAL A N 1
ATOM 1507 C CA . VAL A 1 185 ? -3.686 -1.327 12.235 1.00 98.19 185 VAL A CA 1
ATOM 1508 C C . VAL A 1 185 ? -2.827 -2.424 11.610 1.00 98.19 185 VAL A C 1
ATOM 1510 O O . VAL A 1 185 ? -1.941 -2.100 10.822 1.00 98.19 185 VAL A O 1
ATOM 1513 N N . GLU A 1 186 ? -3.114 -3.690 11.913 1.00 98.12 186 GLU A N 1
ATOM 1514 C CA . GLU A 1 186 ? -2.411 -4.852 11.357 1.00 98.12 186 GLU A CA 1
ATOM 1515 C C . GLU A 1 186 ? -2.539 -4.907 9.832 1.00 98.12 186 GLU A C 1
ATOM 1517 O O . GLU A 1 186 ? -1.532 -4.893 9.132 1.00 98.12 186 GLU A O 1
ATOM 1522 N N . HIS A 1 187 ? -3.759 -4.801 9.304 1.00 97.81 187 HIS A N 1
ATOM 1523 C CA . HIS A 1 187 ? -3.997 -4.749 7.863 1.00 97.81 187 HIS A CA 1
ATOM 1524 C C . HIS A 1 187 ? -3.244 -3.591 7.185 1.00 97.81 187 HIS A C 1
ATOM 1526 O O . HIS A 1 187 ? -2.642 -3.757 6.125 1.00 97.81 187 HIS A O 1
ATOM 1532 N N . ALA A 1 188 ? -3.234 -2.393 7.782 1.00 96.88 188 ALA A N 1
ATOM 1533 C CA . ALA A 1 188 ? -2.451 -1.285 7.234 1.00 96.88 188 ALA A CA 1
ATOM 1534 C C . ALA A 1 188 ? -0.941 -1.586 7.250 1.00 96.88 188 ALA A C 1
ATOM 1536 O O . ALA A 1 188 ? -0.233 -1.183 6.329 1.00 96.88 188 ALA A O 1
ATOM 1537 N N . GLN A 1 189 ? -0.447 -2.299 8.265 1.00 98.12 189 GLN A N 1
ATOM 1538 C CA . GLN A 1 189 ? 0.950 -2.719 8.350 1.00 98.12 189 GLN A CA 1
ATOM 1539 C C . GLN A 1 189 ? 1.315 -3.765 7.290 1.00 98.12 189 GLN A C 1
ATOM 1541 O O . GLN A 1 189 ? 2.372 -3.640 6.676 1.00 98.12 189 GLN A O 1
ATOM 1546 N N . GLU A 1 190 ? 0.455 -4.750 7.038 1.00 97.69 190 GLU A N 1
ATOM 1547 C CA . GLU A 1 190 ? 0.653 -5.752 5.982 1.00 97.69 190 GLU A CA 1
ATOM 1548 C C . GLU A 1 190 ? 0.796 -5.090 4.609 1.00 97.69 190 GLU A C 1
ATOM 1550 O O . GLU A 1 190 ? 1.760 -5.354 3.893 1.00 97.69 190 GLU A O 1
ATOM 1555 N N . ASN A 1 191 ? -0.089 -4.142 4.289 1.00 97.38 191 ASN A N 1
ATOM 1556 C CA . ASN A 1 191 ? -0.018 -3.397 3.033 1.00 97.38 191 ASN A CA 1
ATOM 1557 C C . ASN A 1 191 ? 1.253 -2.531 2.928 1.00 97.38 191 ASN A C 1
ATOM 1559 O O . ASN A 1 191 ? 1.815 -2.384 1.843 1.00 97.38 191 ASN A O 1
ATOM 1563 N N . ILE A 1 192 ? 1.739 -1.959 4.039 1.00 97.62 192 ILE A N 1
ATOM 1564 C CA . ILE A 1 192 ? 3.030 -1.246 4.056 1.00 97.62 192 ILE A CA 1
ATOM 1565 C C . ILE A 1 192 ? 4.171 -2.215 3.737 1.00 97.62 192 ILE A C 1
ATOM 1567 O O . ILE A 1 192 ? 5.016 -1.894 2.902 1.00 97.62 192 ILE A O 1
ATOM 1571 N N . ASN A 1 193 ? 4.182 -3.392 4.367 1.00 97.44 193 ASN A N 1
ATOM 1572 C CA . ASN A 1 193 ? 5.207 -4.409 4.139 1.00 97.44 193 ASN A CA 1
ATOM 1573 C C . ASN A 1 193 ? 5.203 -4.885 2.676 1.00 97.44 193 ASN A C 1
ATOM 1575 O O . ASN A 1 193 ? 6.266 -5.024 2.075 1.00 97.44 193 ASN A O 1
ATOM 1579 N N . GLU A 1 194 ? 4.021 -5.078 2.083 1.00 96.31 194 GLU A N 1
ATOM 1580 C CA . GLU A 1 194 ? 3.877 -5.422 0.665 1.00 96.31 194 GLU A CA 1
ATOM 1581 C C . GLU A 1 194 ? 4.430 -4.316 -0.246 1.00 96.31 194 GLU A C 1
ATOM 1583 O O . GLU A 1 194 ? 5.235 -4.596 -1.136 1.00 96.31 194 GLU A O 1
ATOM 1588 N N . CYS A 1 195 ? 4.077 -3.046 0.004 1.00 96.06 195 CYS A N 1
ATOM 1589 C CA . CYS A 1 195 ? 4.624 -1.920 -0.762 1.00 96.06 195 CYS A CA 1
ATOM 1590 C C . CYS A 1 195 ? 6.158 -1.895 -0.704 1.00 96.06 195 CYS A C 1
ATOM 1592 O O . CYS A 1 195 ? 6.811 -1.728 -1.732 1.00 96.06 195 CYS A O 1
ATOM 1594 N N . GLN A 1 196 ? 6.737 -2.090 0.483 1.00 97.56 196 GLN A N 1
ATOM 1595 C CA . GLN A 1 196 ? 8.187 -2.112 0.681 1.00 97.56 196 GLN A CA 1
ATOM 1596 C C . GLN A 1 196 ? 8.855 -3.285 -0.040 1.00 97.56 196 GLN A C 1
ATOM 1598 O O . GLN A 1 196 ? 9.865 -3.090 -0.714 1.00 97.56 196 GLN A O 1
ATOM 1603 N N . SER A 1 197 ? 8.278 -4.486 0.058 1.00 97.06 197 SER A N 1
ATOM 1604 C CA . SER A 1 197 ? 8.783 -5.673 -0.638 1.00 97.06 197 SER A CA 1
ATOM 1605 C C . SER A 1 197 ? 8.785 -5.471 -2.155 1.00 97.06 197 SER A C 1
ATOM 1607 O O . SER A 1 197 ? 9.790 -5.743 -2.814 1.00 97.06 197 SER A O 1
ATOM 1609 N N . ASN A 1 198 ? 7.708 -4.899 -2.698 1.00 93.44 198 ASN A N 1
ATOM 1610 C CA . ASN A 1 198 ? 7.592 -4.598 -4.122 1.00 93.44 198 ASN A CA 1
ATOM 1611 C C . ASN A 1 198 ? 8.594 -3.522 -4.570 1.00 93.44 198 ASN A C 1
ATOM 1613 O O . ASN A 1 198 ? 9.196 -3.659 -5.635 1.00 93.44 198 ASN A O 1
ATOM 1617 N N . ILE A 1 199 ? 8.810 -2.470 -3.769 1.00 95.75 199 ILE A N 1
ATOM 1618 C CA . ILE A 1 199 ? 9.832 -1.448 -4.053 1.00 95.75 199 ILE A CA 1
ATOM 1619 C C . ILE A 1 199 ? 11.213 -2.103 -4.136 1.00 95.75 199 ILE A C 1
ATOM 1621 O O . ILE A 1 199 ? 11.888 -1.954 -5.153 1.00 95.75 199 ILE A O 1
ATOM 1625 N N . MET A 1 200 ? 11.584 -2.897 -3.127 1.00 95.62 200 MET A N 1
ATOM 1626 C CA . MET A 1 200 ? 12.873 -3.590 -3.075 1.00 95.62 200 MET A CA 1
ATOM 1627 C C . MET A 1 200 ? 13.067 -4.504 -4.293 1.00 95.62 200 MET A C 1
ATOM 1629 O O . MET A 1 200 ? 14.107 -4.462 -4.948 1.00 95.62 200 MET A O 1
ATOM 1633 N N . GLN A 1 201 ? 12.035 -5.258 -4.683 1.00 93.56 201 GLN A N 1
ATOM 1634 C CA . GLN A 1 201 ? 12.087 -6.109 -5.872 1.00 93.56 201 GLN A CA 1
ATOM 1635 C C . GLN A 1 201 ? 12.327 -5.302 -7.162 1.00 93.56 201 GLN A C 1
ATOM 1637 O O . GLN A 1 201 ? 13.118 -5.713 -8.019 1.00 93.56 201 GLN A O 1
ATOM 1642 N N . VAL A 1 202 ? 11.665 -4.152 -7.325 1.00 91.75 202 VAL A N 1
ATOM 1643 C CA . VAL A 1 202 ? 11.833 -3.278 -8.501 1.00 91.75 202 VAL A CA 1
ATOM 1644 C C . VAL A 1 202 ? 13.219 -2.623 -8.524 1.00 91.75 202 VAL A C 1
ATOM 1646 O O . VAL A 1 202 ? 13.809 -2.487 -9.602 1.00 91.75 202 VAL A O 1
ATOM 1649 N N . GLU A 1 203 ? 13.754 -2.250 -7.361 1.00 90.44 203 GLU A N 1
ATOM 1650 C CA . GLU A 1 203 ? 15.098 -1.681 -7.207 1.00 90.44 203 GLU A CA 1
ATOM 1651 C C . GLU A 1 203 ? 16.202 -2.702 -7.517 1.00 90.44 203 GLU A C 1
ATOM 1653 O O . GLU A 1 203 ? 17.135 -2.400 -8.267 1.00 90.44 203 GLU A O 1
ATOM 1658 N N . GLU A 1 204 ? 16.074 -3.926 -7.001 1.00 88.44 204 GLU A N 1
ATOM 1659 C CA . GLU A 1 204 ? 17.065 -4.999 -7.153 1.00 88.44 204 GLU A CA 1
ATOM 1660 C C . GLU A 1 204 ? 17.045 -5.663 -8.534 1.00 88.44 204 GLU A C 1
ATOM 1662 O O . GLU A 1 204 ? 18.035 -6.274 -8.953 1.00 88.44 204 GLU A O 1
ATOM 1667 N N . SER A 1 205 ? 15.941 -5.528 -9.273 1.00 81.50 205 SER A N 1
ATOM 1668 C CA . SER A 1 205 ? 15.818 -6.038 -10.637 1.00 81.50 205 SER A CA 1
ATOM 1669 C C . SER A 1 205 ? 16.912 -5.430 -11.520 1.00 81.50 205 SER A C 1
ATOM 1671 O O . SER A 1 205 ? 16.806 -4.287 -11.961 1.00 81.50 205 SER A O 1
ATOM 1673 N N . LYS A 1 206 ? 17.992 -6.163 -11.813 1.00 62.66 206 LYS A N 1
ATOM 1674 C CA . LYS A 1 206 ? 19.046 -5.684 -12.723 1.00 62.66 206 LYS A CA 1
ATOM 1675 C C . LYS A 1 206 ? 18.495 -5.539 -14.142 1.00 62.66 206 LYS A C 1
ATOM 1677 O O . LYS A 1 206 ? 17.700 -6.351 -14.603 1.00 62.66 206 LYS A O 1
ATOM 1682 N N . VAL A 1 207 ? 18.912 -4.478 -14.834 1.00 57.31 207 VAL A N 1
ATOM 1683 C CA . VAL A 1 207 ? 18.716 -4.375 -16.288 1.00 57.31 207 VAL A CA 1
ATOM 1684 C C . VAL A 1 207 ? 19.688 -5.375 -16.916 1.00 57.31 207 VAL A C 1
ATOM 1686 O O . VAL A 1 207 ? 20.898 -5.180 -16.803 1.00 57.31 207 VAL A O 1
ATOM 1689 N N . GLY A 1 208 ? 19.163 -6.476 -17.456 1.00 41.94 208 GLY A N 1
ATOM 1690 C CA . GLY A 1 208 ? 19.918 -7.422 -18.285 1.00 41.94 208 GLY A CA 1
ATOM 1691 C C . GLY A 1 208 ? 20.197 -6.871 -19.676 1.00 41.94 208 GLY A C 1
ATOM 1692 O O . GLY A 1 208 ? 19.358 -6.084 -20.174 1.00 41.94 208 GLY A O 1
#

pLDDT: mean 83.92, std 17.36, range [35.94, 98.69]